Protein AF-0000000086635197 (afdb_homodimer)

InterPro domains:
  IPR005545 YCII-related [PF03795] (3-113)
  IPR011008 Dimeric alpha-beta barrel [SSF54909] (3-107)

Radius of gyration: 18.36 Å; Cα contacts (8 Å, |Δi|>4): 523; chains: 2; bounding box: 38×52×47 Å

Structure (mmCIF, N/CA/C/O backbone):
data_AF-0000000086635197-model_v1
#
loop_
_entity.id
_entity.type
_entity.pdbx_description
1 polymer 'YCII-related domain-containing protein'
#
loop_
_atom_site.group_PDB
_atom_site.id
_atom_site.type_symbol
_atom_site.label_atom_id
_atom_site.label_alt_id
_atom_site.label_comp_id
_atom_site.label_asym_id
_atom_site.label_entity_id
_atom_site.label_seq_id
_atom_site.pdbx_PDB_ins_code
_atom_site.Cartn_x
_atom_site.Cartn_y
_atom_site.Cartn_z
_atom_site.occupancy
_atom_site.B_iso_or_equiv
_atom_site.auth_seq_id
_atom_site.auth_comp_id
_atom_site.auth_asym_id
_atom_site.auth_atom_id
_atom_site.pdbx_PDB_model_num
ATOM 1 N N . MET A 1 1 ? 18.359 -2.365 6.68 1 92.81 1 MET A N 1
ATOM 2 C CA . MET A 1 1 ? 18.125 -2.375 5.238 1 92.81 1 MET A CA 1
ATOM 3 C C . MET A 1 1 ? 16.828 -1.642 4.902 1 92.81 1 MET A C 1
ATOM 5 O O . MET A 1 1 ? 15.852 -1.716 5.652 1 92.81 1 MET A O 1
ATOM 9 N N . PRO A 1 2 ? 16.812 -0.931 3.73 1 95.56 2 PRO A N 1
ATOM 10 C CA . PRO A 1 2 ? 15.609 -0.2 3.348 1 95.56 2 PRO A CA 1
ATOM 11 C C . PRO A 1 2 ? 14.445 -1.127 2.996 1 95.56 2 PRO A C 1
ATOM 13 O O . PRO A 1 2 ? 14.656 -2.311 2.723 1 95.56 2 PRO A O 1
ATOM 16 N N . ARG A 1 3 ? 13.266 -0.557 3.129 1 97.25 3 ARG A N 1
ATOM 17 C CA . ARG A 1 3 ? 12.047 -1.273 2.764 1 97.25 3 ARG A CA 1
ATOM 18 C C . ARG A 1 3 ? 11.492 -0.766 1.438 1 97.25 3 ARG A C 1
ATOM 20 O O . ARG A 1 3 ? 11.516 0.437 1.167 1 97.25 3 ARG A O 1
ATOM 27 N N . TYR A 1 4 ? 11 -1.685 0.64 1 98.62 4 TYR A N 1
ATOM 28 C CA . TYR A 1 4 ? 10.398 -1.374 -0.655 1 98.62 4 TYR A CA 1
ATOM 29 C C . TYR A 1 4 ? 9.016 -1.989 -0.78 1 98.62 4 TYR A C 1
ATOM 31 O O . TYR A 1 4 ? 8.781 -3.113 -0.329 1 98.62 4 TYR A O 1
ATOM 39 N N . MET A 1 5 ? 8.18 -1.221 -1.332 1 98.75 5 MET A N 1
ATOM 40 C CA . MET A 1 5 ? 6.855 -1.74 -1.68 1 98.75 5 MET A CA 1
ATOM 41 C C . MET A 1 5 ? 6.766 -2.043 -3.172 1 98.75 5 MET A C 1
ATOM 43 O O .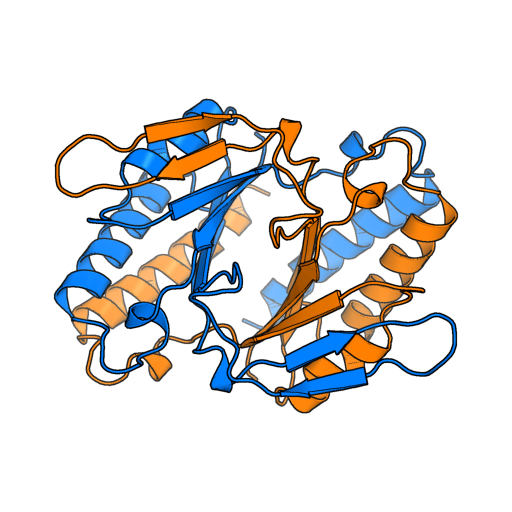 MET A 1 5 ? 7.141 -1.215 -4 1 98.75 5 MET A O 1
ATOM 47 N N . LEU A 1 6 ? 6.398 -3.27 -3.559 1 98.88 6 LEU A N 1
ATOM 48 C CA . LEU A 1 6 ? 6.078 -3.672 -4.922 1 98.88 6 LEU A CA 1
ATOM 49 C C . LEU A 1 6 ? 4.578 -3.564 -5.184 1 98.88 6 LEU A C 1
ATOM 51 O O . LEU A 1 6 ? 3.803 -4.402 -4.715 1 98.88 6 LEU A O 1
ATOM 55 N N . LEU A 1 7 ? 4.172 -2.527 -5.91 1 98.75 7 LEU A N 1
ATOM 56 C CA . LEU A 1 7 ? 2.766 -2.236 -6.168 1 98.75 7 LEU A CA 1
ATOM 57 C C . LEU A 1 7 ? 2.32 -2.83 -7.5 1 98.75 7 LEU A C 1
ATOM 59 O O . LEU A 1 7 ? 2.85 -2.469 -8.555 1 98.75 7 LEU A O 1
ATOM 63 N N . ILE A 1 8 ? 1.312 -3.678 -7.453 1 97.94 8 ILE A N 1
ATOM 64 C CA . ILE A 1 8 ? 0.819 -4.34 -8.656 1 9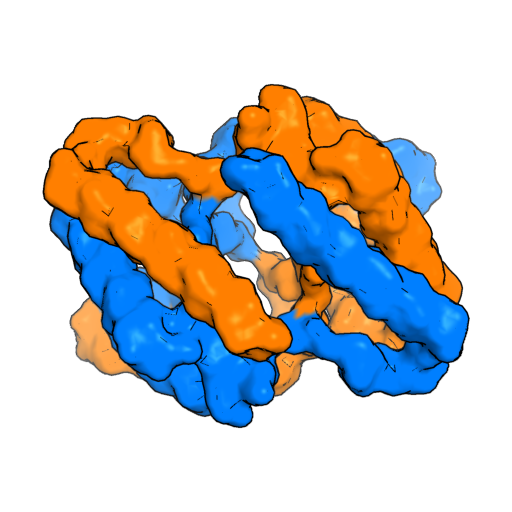7.94 8 ILE A CA 1
ATOM 65 C C . ILE A 1 8 ? -0.279 -3.496 -9.297 1 97.94 8 ILE A C 1
ATOM 67 O O . ILE A 1 8 ? -1.282 -3.178 -8.656 1 97.94 8 ILE A O 1
ATOM 71 N N . LYS A 1 9 ? -0.075 -3.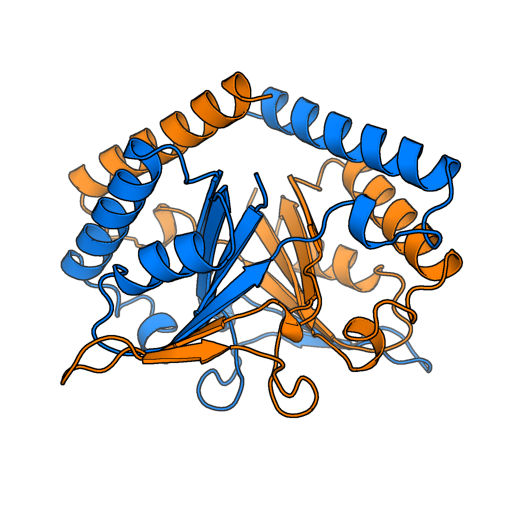129 -10.539 1 97.56 9 LYS A N 1
ATOM 72 C CA . LYS A 1 9 ? -1.105 -2.391 -11.266 1 97.56 9 LYS A CA 1
ATOM 73 C C . LYS A 1 9 ? -2.34 -3.258 -11.5 1 97.56 9 LYS A C 1
ATOM 75 O O . LYS A 1 9 ? -2.223 -4.418 -11.898 1 97.56 9 LYS A O 1
ATOM 80 N N . ALA A 1 10 ? -3.479 -2.674 -11.273 1 96.69 10 ALA A N 1
ATOM 81 C CA . ALA A 1 10 ? -4.738 -3.391 -11.469 1 96.69 10 ALA A CA 1
ATOM 82 C C . ALA A 1 10 ? -5.043 -3.57 -12.953 1 96.69 10 ALA A C 1
ATOM 84 O O . ALA A 1 10 ? -4.594 -2.777 -13.781 1 96.69 10 ALA A O 1
ATOM 85 N N . SER A 1 11 ? -5.738 -4.652 -13.25 1 94.44 11 SER A N 1
ATOM 86 C CA . SER A 1 11 ? -6.211 -4.977 -14.586 1 94.44 11 SER A CA 1
ATOM 87 C C . SER A 1 11 ? -7.676 -5.406 -14.57 1 94.44 11 SER A C 1
ATOM 89 O O . SER A 1 11 ? -8.25 -5.637 -13.5 1 94.44 11 SER A O 1
ATOM 91 N N . ALA A 1 12 ? -8.242 -5.457 -15.766 1 93.31 12 ALA A N 1
ATOM 92 C CA . ALA A 1 12 ? -9.609 -5.965 -15.859 1 93.31 12 ALA A CA 1
ATOM 93 C C . ALA A 1 12 ? -9.711 -7.371 -15.281 1 93.31 12 ALA A C 1
ATOM 95 O O . ALA A 1 12 ? -10.711 -7.711 -14.648 1 93.31 12 ALA A O 1
ATOM 96 N N . GLU A 1 13 ? -8.742 -8.148 -15.523 1 89.88 13 GLU A N 1
ATOM 97 C CA . GLU A 1 13 ? -8.719 -9.5 -14.984 1 89.88 13 GLU A CA 1
ATOM 98 C C . GLU A 1 13 ? -8.695 -9.492 -13.461 1 89.88 13 GLU A C 1
ATOM 100 O O . GLU A 1 13 ? -9.406 -10.266 -12.812 1 89.88 13 GLU A O 1
ATOM 105 N N . ALA A 1 14 ? -7.926 -8.594 -12.922 1 88.5 14 ALA A N 1
ATOM 106 C CA . ALA A 1 14 ? -7.82 -8.492 -11.469 1 88.5 14 ALA A CA 1
ATOM 107 C C . ALA A 1 14 ? -9.148 -8.047 -10.852 1 88.5 14 ALA A C 1
ATOM 109 O O . ALA A 1 14 ? -9.422 -8.328 -9.688 1 88.5 14 ALA A O 1
ATOM 110 N N . GLU A 1 15 ? -10 -7.375 -11.562 1 91.75 15 GLU A N 1
ATOM 111 C CA . GLU A 1 15 ? -11.273 -6.855 -11.078 1 91.75 15 GLU A CA 1
ATOM 112 C C . GLU A 1 15 ? -12.352 -7.941 -11.086 1 91.75 15 GLU A C 1
ATOM 114 O O . GLU A 1 15 ? -13.414 -7.766 -10.492 1 91.75 15 GLU A O 1
ATOM 119 N N . ASP A 1 16 ? -12.07 -8.953 -11.789 1 87.44 16 ASP A N 1
ATOM 120 C CA . ASP A 1 16 ? -13.039 -10.031 -11.914 1 87.44 16 ASP A CA 1
ATOM 121 C C . ASP A 1 16 ? -12.805 -11.109 -10.852 1 87.44 16 ASP A C 1
ATOM 123 O O . ASP A 1 16 ? -11.852 -11.883 -10.953 1 87.44 16 ASP A O 1
ATOM 127 N N . PRO A 1 17 ? -13.656 -11.18 -9.891 1 78.25 17 PRO A N 1
ATOM 128 C CA . PRO A 1 17 ? -13.461 -12.164 -8.828 1 78.25 17 PRO A CA 1
ATOM 129 C C . PRO A 1 17 ? -13.43 -13.602 -9.352 1 78.25 17 PRO A C 1
ATOM 131 O O . PRO A 1 17 ? -12.93 -14.5 -8.664 1 78.25 17 PRO A O 1
ATOM 134 N N . ASN A 1 18 ? -13.898 -13.758 -10.523 1 79.19 18 ASN A N 1
ATOM 135 C CA . ASN A 1 18 ? -13.969 -15.102 -11.094 1 79.19 18 ASN A CA 1
ATOM 136 C C . ASN A 1 18 ? -12.773 -15.383 -11.992 1 79.19 18 ASN A C 1
ATOM 138 O O . ASN A 1 18 ? -12.625 -16.5 -12.508 1 79.19 18 ASN A O 1
ATOM 142 N N . ALA A 1 19 ? -11.961 -14.422 -12.086 1 77.19 19 ALA A N 1
ATOM 143 C CA . ALA A 1 19 ? -10.859 -14.57 -13.031 1 77.19 19 ALA A CA 1
ATOM 144 C C . ALA A 1 19 ? -9.688 -15.305 -12.383 1 77.19 19 ALA A C 1
ATOM 146 O O . ALA A 1 19 ? -8.844 -15.867 -13.086 1 77.19 19 ALA A O 1
ATOM 147 N N . ALA A 1 20 ? -9.703 -15.234 -11.047 1 73.75 20 ALA A N 1
ATOM 148 C CA . ALA A 1 20 ? -8.57 -15.875 -10.383 1 73.75 20 ALA A CA 1
ATOM 149 C C . ALA A 1 20 ? -8.594 -17.391 -10.586 1 73.75 20 ALA A C 1
ATOM 151 O O . ALA A 1 20 ? -9.547 -18.062 -10.188 1 73.75 20 ALA A O 1
ATOM 152 N N . LYS A 1 21 ? -7.562 -17.828 -11.289 1 78.62 21 LYS A N 1
ATOM 153 C CA . LYS A 1 21 ? -7.414 -19.266 -11.5 1 78.62 21 LYS A CA 1
ATOM 154 C C . LYS A 1 21 ? -6.566 -19.891 -10.398 1 78.62 21 LYS A C 1
ATOM 156 O O . LYS A 1 21 ? -5.609 -19.281 -9.922 1 78.62 21 LYS A O 1
ATOM 161 N N . PRO A 1 22 ? -6.926 -21.094 -10.023 1 83 22 PRO A N 1
ATOM 162 C CA . PRO 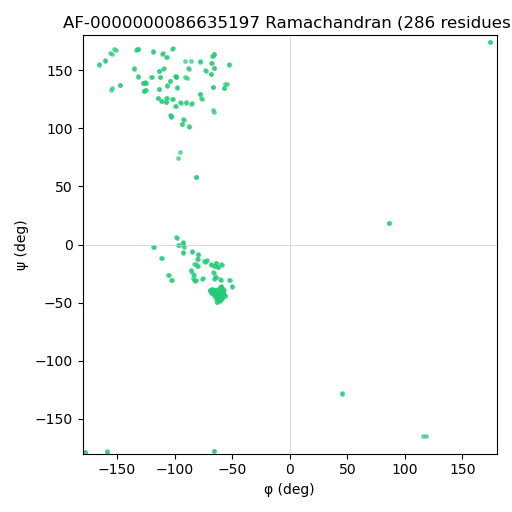A 1 22 ? -6.148 -21.781 -8.992 1 83 22 PRO A CA 1
ATOM 163 C C . PRO A 1 22 ? -4.648 -21.781 -9.281 1 83 22 PRO A C 1
ATOM 165 O O . PRO A 1 22 ? -3.838 -21.609 -8.367 1 83 22 PRO A O 1
ATOM 168 N N . GLU A 1 23 ? -4.379 -21.891 -10.516 1 84.06 23 GLU A N 1
ATOM 169 C CA . GLU A 1 23 ? -2.969 -21.938 -10.898 1 84.06 23 GLU A CA 1
ATOM 170 C C . GLU A 1 23 ? -2.275 -20.609 -10.609 1 84.06 23 GLU A C 1
ATOM 172 O O . GLU A 1 23 ? -1.118 -20.594 -10.188 1 84.06 23 GLU A O 1
ATOM 177 N N . THR A 1 24 ? -2.936 -19.516 -10.852 1 83.94 24 THR A N 1
ATOM 178 C CA . THR A 1 24 ? -2.377 -18.188 -10.617 1 83.94 24 THR A CA 1
ATOM 179 C C . THR A 1 24 ? -2.162 -17.953 -9.125 1 83.94 24 THR A C 1
ATOM 181 O O . THR A 1 24 ? -1.124 -17.422 -8.719 1 83.94 24 THR A O 1
ATOM 184 N N . ILE A 1 25 ? -3.09 -18.375 -8.383 1 84.25 25 ILE A N 1
ATOM 185 C CA . ILE A 1 25 ? -3 -18.219 -6.938 1 84.25 25 ILE A CA 1
ATOM 186 C C . ILE A 1 25 ? -1.831 -19.047 -6.402 1 84.25 25 ILE A C 1
ATOM 188 O O . ILE A 1 25 ? -1.064 -18.562 -5.559 1 84.25 25 ILE A O 1
ATOM 192 N N . GLU A 1 26 ? -1.705 -20.234 -6.902 1 88.06 26 GLU A N 1
ATOM 193 C CA . GLU A 1 26 ? -0.609 -21.109 -6.508 1 88.06 26 GLU A CA 1
ATOM 194 C C . GLU A 1 26 ? 0.745 -20.484 -6.84 1 88.06 26 GLU A C 1
ATOM 196 O O . GLU A 1 26 ? 1.67 -20.531 -6.027 1 88.06 26 GLU A O 1
ATOM 201 N N . GLU A 1 27 ? 0.858 -19.953 -7.992 1 90.94 27 GLU A N 1
ATOM 202 C CA . GLU A 1 27 ? 2.109 -19.328 -8.422 1 90.94 27 GLU A CA 1
ATOM 203 C C . GLU A 1 27 ? 2.479 -18.156 -7.523 1 90.94 27 GLU A C 1
ATOM 205 O O . GLU A 1 27 ? 3.639 -18 -7.137 1 90.94 27 GLU A O 1
ATOM 210 N N . MET A 1 28 ? 1.482 -17.344 -7.203 1 90.44 28 MET A N 1
ATOM 211 C CA . MET A 1 28 ? 1.722 -16.188 -6.355 1 90.44 28 MET A CA 1
ATOM 212 C C . MET A 1 28 ? 2.09 -16.609 -4.938 1 90.44 28 MET A C 1
ATOM 214 O O . MET A 1 28 ? 2.969 -16.016 -4.316 1 90.44 28 MET A O 1
ATOM 218 N N . THR A 1 29 ? 1.415 -17.641 -4.469 1 91.81 29 THR A N 1
ATOM 219 C CA . THR A 1 29 ? 1.719 -18.188 -3.15 1 91.81 29 THR A CA 1
ATOM 220 C C . THR A 1 29 ? 3.15 -18.719 -3.098 1 91.81 29 THR A C 1
ATOM 222 O O . THR A 1 29 ? 3.891 -18.422 -2.158 1 91.81 29 THR A O 1
ATOM 225 N N . THR A 1 30 ? 3.52 -19.453 -4.102 1 95 30 THR A N 1
ATOM 226 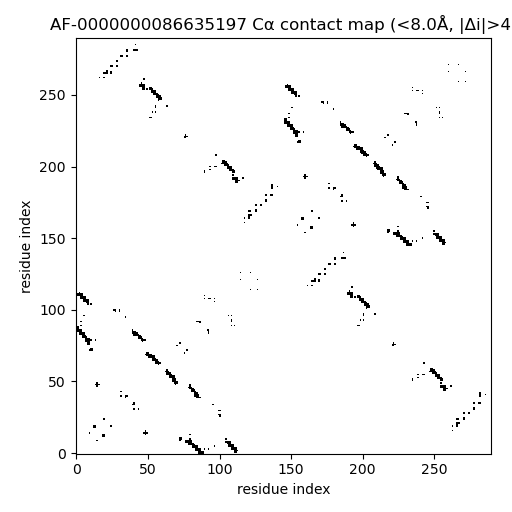C CA . THR A 1 30 ? 4.863 -20.016 -4.184 1 95 30 THR A CA 1
ATOM 227 C C . THR A 1 30 ? 5.91 -18.891 -4.199 1 95 30 THR A C 1
ATOM 229 O O . THR A 1 30 ? 6.938 -19 -3.523 1 95 30 THR A O 1
ATOM 232 N N . PHE A 1 31 ? 5.66 -17.906 -4.93 1 97.19 31 PHE A N 1
ATOM 233 C CA . PHE A 1 31 ? 6.582 -16.781 -4.988 1 97.19 31 PHE A CA 1
ATOM 234 C C . PHE A 1 31 ? 6.719 -16.125 -3.623 1 97.19 31 PHE A C 1
ATOM 236 O O . PHE A 1 31 ? 7.828 -15.828 -3.18 1 97.19 31 PHE A O 1
ATOM 243 N N . SER A 1 32 ? 5.617 -15.875 -2.996 1 96.69 32 SER A N 1
ATOM 244 C CA . SER A 1 32 ? 5.652 -15.266 -1.67 1 96.69 32 SER A CA 1
ATOM 245 C C . SER A 1 32 ? 6.414 -16.141 -0.681 1 96.69 32 SER A C 1
ATOM 247 O O . SER A 1 32 ? 7.117 -15.625 0.194 1 96.69 32 SER A O 1
ATOM 249 N N . GLU A 1 33 ? 6.297 -17.422 -0.8 1 96.62 33 GLU A N 1
ATOM 250 C CA . GLU A 1 33 ? 7.047 -18.344 0.045 1 96.62 33 GLU A CA 1
ATOM 251 C C . GLU A 1 33 ? 8.547 -18.234 -0.213 1 96.62 33 GLU A C 1
ATOM 253 O O . GLU A 1 33 ? 9.352 -18.375 0.71 1 96.62 33 GLU A O 1
ATOM 258 N N . GLN A 1 34 ? 8.906 -18.078 -1.459 1 97.62 34 GLN A N 1
ATOM 259 C CA . GLN A 1 34 ? 10.312 -17.875 -1.793 1 97.62 34 GLN A CA 1
ATOM 260 C C . GLN A 1 34 ? 10.852 -16.609 -1.139 1 97.62 34 GLN A C 1
ATOM 262 O O . GLN A 1 34 ? 11.961 -16.594 -0.602 1 97.62 34 GLN A O 1
ATOM 267 N N . LEU A 1 35 ? 10.117 -15.508 -1.245 1 97.88 35 LEU A N 1
ATOM 268 C CA . LEU A 1 35 ? 10.508 -14.266 -0.598 1 97.88 35 LEU A CA 1
ATOM 269 C C . LEU A 1 35 ? 10.695 -14.461 0.902 1 97.88 35 LEU A C 1
ATOM 271 O O . LEU A 1 35 ? 11.648 -13.938 1.489 1 97.88 35 LEU A O 1
ATOM 275 N N . HIS A 1 36 ? 9.75 -15.188 1.483 1 97.25 36 HIS A N 1
ATOM 276 C CA . HIS A 1 36 ? 9.812 -15.461 2.914 1 97.25 36 HIS A CA 1
ATOM 277 C C . HIS A 1 36 ? 11.047 -16.297 3.264 1 97.25 36 HIS A C 1
ATOM 279 O O . HIS A 1 36 ? 11.75 -15.992 4.234 1 97.25 36 HIS A O 1
ATOM 285 N N . ALA A 1 37 ? 11.305 -17.344 2.516 1 96.88 37 ALA A N 1
ATOM 286 C CA . ALA A 1 37 ? 12.461 -18.203 2.738 1 96.88 37 ALA A CA 1
ATOM 287 C C . ALA A 1 37 ? 13.766 -17.422 2.641 1 96.88 37 ALA A C 1
ATOM 289 O O . ALA A 1 37 ? 14.719 -17.703 3.373 1 96.88 37 ALA A O 1
ATOM 290 N N . ALA A 1 38 ? 13.836 -16.484 1.749 1 97.31 38 ALA A N 1
ATOM 291 C CA . ALA A 1 38 ? 15.023 -15.648 1.56 1 97.31 38 ALA A CA 1
ATOM 292 C C . ALA A 1 38 ? 15.172 -14.641 2.689 1 97.31 38 ALA A C 1
ATOM 294 O O . ALA A 1 38 ? 16.203 -13.961 2.799 1 97.31 38 ALA A O 1
ATOM 295 N N . GLY A 1 39 ? 14.133 -14.43 3.477 1 96.38 39 GLY A N 1
ATOM 296 C CA . GLY A 1 39 ? 14.188 -13.547 4.629 1 96.38 39 GLY A CA 1
ATOM 297 C C . GLY A 1 39 ? 13.906 -12.102 4.285 1 96.38 39 GLY A C 1
ATOM 298 O O . GLY A 1 39 ? 14.195 -11.195 5.078 1 96.38 39 GLY A O 1
ATOM 299 N N . VAL A 1 40 ? 13.281 -11.836 3.119 1 97.5 40 VAL A N 1
ATOM 300 C CA . VAL A 1 40 ? 13.172 -10.445 2.682 1 97.5 40 VAL A CA 1
ATOM 301 C C . VAL A 1 40 ? 11.719 -9.992 2.752 1 97.5 40 VAL A C 1
ATOM 303 O O . VAL A 1 40 ? 11.43 -8.805 2.631 1 97.5 40 VAL A O 1
ATOM 306 N N . LEU A 1 41 ? 10.719 -10.859 2.949 1 98.12 41 LEU A N 1
ATOM 307 C CA . LEU A 1 41 ? 9.297 -10.531 2.891 1 98.12 41 LEU A CA 1
ATOM 308 C C . LEU A 1 41 ? 8.805 -10 4.234 1 98.12 41 LEU A C 1
ATOM 310 O O . LEU A 1 41 ? 8.875 -10.703 5.246 1 98.12 41 LEU A O 1
ATOM 314 N N . LEU A 1 42 ? 8.266 -8.742 4.242 1 96.75 42 LEU A N 1
ATOM 315 C CA . LEU A 1 42 ? 7.727 -8.148 5.461 1 96.75 42 LEU A CA 1
ATOM 316 C C . LEU A 1 42 ? 6.203 -8.219 5.473 1 96.75 42 LEU A C 1
ATOM 318 O O . LEU A 1 42 ? 5.59 -8.281 6.543 1 96.75 42 LEU A O 1
ATOM 322 N N . ALA A 1 43 ? 5.594 -8.172 4.352 1 96.12 43 ALA A N 1
ATOM 323 C CA . ALA A 1 43 ? 4.137 -8.188 4.238 1 96.12 43 ALA A CA 1
ATOM 324 C C . ALA A 1 43 ? 3.699 -8.469 2.803 1 96.12 43 ALA A C 1
ATOM 326 O O . ALA A 1 43 ? 4.453 -8.211 1.859 1 96.12 43 ALA A O 1
ATOM 327 N N . VAL A 1 44 ? 2.561 -8.977 2.604 1 96 44 VAL A N 1
ATOM 328 C CA . VAL A 1 44 ? 1.932 -9.195 1.305 1 96 44 VAL A CA 1
ATOM 329 C C . VAL A 1 44 ? 0.413 -9.227 1.465 1 96 44 VAL A C 1
ATOM 331 O O . VAL A 1 44 ? -0.105 -9.82 2.414 1 96 44 VAL A O 1
ATOM 334 N N . ASP A 1 45 ? -0.23 -8.5 0.585 1 95 45 ASP A N 1
ATOM 335 C CA . ASP A 1 45 ? -1.689 -8.531 0.57 1 95 45 ASP A CA 1
ATOM 336 C C . ASP A 1 45 ? -2.232 -8.172 -0.811 1 95 45 ASP A C 1
ATOM 338 O O . ASP A 1 45 ? -1.479 -7.742 -1.688 1 95 45 ASP A O 1
ATOM 342 N N . GLY A 1 46 ? -3.486 -8.492 -0.982 1 94.5 46 GLY A N 1
ATOM 343 C CA . GLY A 1 46 ? -4.25 -8.086 -2.152 1 94.5 46 GLY A CA 1
ATOM 344 C C . GLY A 1 46 ? -5.445 -7.219 -1.813 1 94.5 46 GLY A C 1
ATOM 345 O O . GLY A 1 46 ? -5.824 -7.098 -0.646 1 94.5 46 GLY A O 1
ATOM 346 N N . LEU A 1 47 ? -5.941 -6.621 -2.875 1 95.88 47 LEU A N 1
ATOM 347 C CA . LEU A 1 47 ? -7.113 -5.77 -2.703 1 95.88 47 LEU A CA 1
ATOM 348 C C . LEU A 1 47 ? -8.328 -6.375 -3.395 1 95.88 47 LEU A C 1
ATOM 350 O O . LEU A 1 47 ? -8.203 -6.996 -4.453 1 95.88 47 LEU A O 1
ATOM 354 N N . SER A 1 48 ? -9.523 -6.207 -2.783 1 94.81 48 SER A N 1
ATOM 355 C CA . SER A 1 48 ? -10.773 -6.559 -3.441 1 94.81 48 SER A CA 1
ATOM 356 C C . SER A 1 48 ? -11.031 -5.664 -4.648 1 94.81 48 SER A C 1
ATOM 358 O O . SER A 1 48 ? -10.375 -4.633 -4.82 1 94.81 48 SER A O 1
ATOM 360 N N . PRO A 1 49 ? -11.922 -6.059 -5.5 1 95 49 PRO A N 1
ATOM 361 C CA . PRO A 1 49 ? -12.242 -5.234 -6.668 1 95 49 PRO A CA 1
ATOM 362 C C . PRO A 1 49 ? -12.602 -3.795 -6.297 1 95 49 PRO A C 1
ATOM 364 O O . PRO A 1 49 ? -13.047 -3.535 -5.18 1 95 49 PRO A O 1
ATOM 367 N N . THR A 1 50 ? -12.398 -2.877 -7.234 1 97.31 50 THR A N 1
ATOM 368 C CA . THR A 1 50 ? -12.633 -1.458 -6.988 1 97.31 50 THR A CA 1
ATOM 369 C C . THR A 1 50 ? -14.109 -1.196 -6.699 1 97.31 50 THR A C 1
ATOM 371 O O . THR A 1 50 ? -14.461 -0.146 -6.16 1 97.31 50 THR A O 1
ATOM 374 N N . SER A 1 51 ? -14.969 -2.143 -7.02 1 95.88 51 SER A N 1
ATOM 375 C CA . SER A 1 51 ? -16.391 -1.993 -6.703 1 95.88 51 SER A CA 1
ATOM 376 C C . SER A 1 51 ? -16.609 -1.896 -5.195 1 95.88 51 SER A C 1
ATOM 378 O O . SER A 1 51 ? -17.625 -1.358 -4.746 1 95.88 51 SER A O 1
ATOM 380 N N . ASP A 1 52 ? -15.641 -2.342 -4.414 1 95 52 ASP A N 1
ATOM 381 C CA . ASP A 1 52 ? -15.688 -2.277 -2.957 1 95 52 ASP A CA 1
ATOM 382 C C . ASP A 1 52 ? -15.023 -1.002 -2.445 1 95 52 ASP A C 1
ATOM 384 O O . ASP A 1 52 ? -14.938 -0.784 -1.234 1 95 52 ASP A O 1
ATOM 388 N N . GLY A 1 53 ? -14.508 -0.184 -3.363 1 97.88 53 GLY A N 1
ATOM 389 C CA . GLY A 1 53 ? -13.664 0.931 -2.959 1 97.88 53 GLY A CA 1
ATOM 390 C C . GLY A 1 53 ? -14.391 2.264 -2.977 1 97.88 53 GLY A C 1
ATOM 391 O O . GLY A 1 53 ? -15.523 2.352 -3.447 1 97.88 53 GLY A O 1
ATOM 392 N N . TYR A 1 54 ? -13.758 3.285 -2.4 1 98.81 54 TYR A N 1
ATOM 393 C CA . TYR A 1 54 ? -14.211 4.672 -2.35 1 98.81 54 TYR A CA 1
ATOM 394 C C . TYR A 1 54 ? -13.094 5.625 -2.762 1 98.81 54 TYR A C 1
ATOM 396 O O . TYR A 1 54 ? -11.922 5.379 -2.475 1 98.81 54 TYR A O 1
ATOM 404 N N . ARG A 1 55 ? -13.531 6.648 -3.422 1 98.62 55 ARG A N 1
ATOM 405 C CA . ARG A 1 55 ? -12.633 7.766 -3.695 1 98.62 55 ARG A CA 1
ATOM 406 C C . ARG A 1 55 ? -13.047 9.008 -2.906 1 98.62 55 ARG A C 1
ATOM 408 O O . ARG A 1 55 ? -14.195 9.438 -2.979 1 98.62 55 ARG A O 1
ATOM 415 N N . VAL A 1 56 ? -12.133 9.5 -2.135 1 98.69 56 VAL A N 1
ATOM 416 C CA . VAL A 1 56 ? -12.344 10.727 -1.362 1 98.69 56 VAL A CA 1
ATOM 417 C C . VAL A 1 56 ? -11.531 11.867 -1.975 1 98.69 56 VAL A C 1
ATOM 419 O O . VAL A 1 56 ? -10.312 11.758 -2.127 1 98.69 56 VAL A O 1
ATOM 422 N N . THR A 1 57 ? -12.188 12.938 -2.34 1 97.75 57 THR A N 1
ATOM 423 C CA . THR A 1 57 ? -11.531 14.117 -2.9 1 97.75 57 THR A CA 1
ATOM 424 C C . THR A 1 57 ? -11.656 15.305 -1.955 1 97.75 57 THR A C 1
ATOM 426 O O . THR A 1 57 ? -12.727 15.555 -1.405 1 97.75 57 THR A O 1
ATOM 429 N N . TYR A 1 58 ? -10.508 15.93 -1.809 1 96.75 58 TYR A N 1
ATOM 430 C CA . TYR A 1 58 ? -10.445 17.062 -0.898 1 96.75 58 TYR A CA 1
ATOM 431 C C . TYR A 1 58 ? -10.359 18.375 -1.67 1 96.75 58 TYR A C 1
ATOM 433 O O . TYR A 1 58 ? -9.703 18.453 -2.709 1 96.75 58 TYR A O 1
ATOM 441 N N . SER A 1 59 ? -11.125 19.328 -1.199 1 90.75 59 SER A N 1
ATOM 442 C CA . SER A 1 59 ? -11.07 20.672 -1.767 1 90.75 59 SER A CA 1
ATOM 443 C C . SER A 1 59 ? -11.047 21.734 -0.672 1 90.75 59 SER A C 1
ATOM 445 O O . SER A 1 59 ? -11.555 21.5 0.43 1 90.75 59 SER A O 1
ATOM 447 N N . LYS A 1 60 ? -10.477 22.781 -0.988 1 85.38 60 LYS A N 1
ATOM 448 C CA . LYS A 1 60 ? -10.336 23.891 -0.044 1 85.38 60 LYS A CA 1
ATOM 449 C C . LYS A 1 60 ? -11.695 24.469 0.321 1 85.38 60 LYS A C 1
ATOM 451 O O . LYS A 1 60 ? -11.891 24.938 1.442 1 85.38 60 LYS A O 1
ATOM 456 N N . ASP A 1 61 ? -12.547 24.375 -0.474 1 83.88 61 ASP A N 1
ATOM 457 C CA . ASP A 1 61 ? -13.781 25.156 -0.383 1 83.88 61 ASP A CA 1
ATOM 458 C C . ASP A 1 61 ? -14.906 24.328 0.249 1 83.88 61 ASP A C 1
ATOM 460 O O . ASP A 1 61 ? -16.062 24.766 0.28 1 83.88 61 ASP A O 1
ATOM 464 N N . GLY A 1 62 ? -14.625 23.219 0.678 1 86.25 62 GLY A N 1
ATOM 465 C CA . GLY A 1 62 ? -15.766 22.469 1.188 1 86.25 62 GLY A CA 1
ATOM 466 C C . GLY A 1 62 ? -15.375 21.125 1.757 1 86.25 62 GLY A C 1
ATOM 467 O O . GLY A 1 62 ? -14.188 20.812 1.865 1 86.25 62 GLY A O 1
ATOM 468 N N . PRO A 1 63 ? -16.438 20.469 2.176 1 92.62 63 PRO A N 1
ATOM 469 C CA . PRO A 1 63 ? -16.203 19.141 2.746 1 92.62 63 PRO A CA 1
ATOM 470 C C . PRO A 1 63 ? -15.68 18.141 1.716 1 92.62 63 PRO A C 1
ATOM 472 O O . PRO A 1 63 ? -15.922 18.297 0.518 1 92.62 63 PRO A O 1
ATOM 475 N N . ALA A 1 64 ? -14.93 17.172 2.139 1 95.5 64 ALA A N 1
ATOM 476 C CA . ALA A 1 64 ? -14.469 16.094 1.255 1 95.5 64 ALA A CA 1
ATOM 477 C C . ALA A 1 64 ? -15.641 15.422 0.553 1 95.5 64 ALA A C 1
ATOM 479 O O . ALA A 1 64 ? -16.688 15.195 1.16 1 95.5 64 ALA A O 1
ATOM 480 N N . GLN A 1 65 ? -15.469 15.148 -0.712 1 97 65 GLN A N 1
ATOM 481 C CA . GLN A 1 65 ? -16.469 14.438 -1.507 1 97 65 GLN A CA 1
ATOM 482 C C . GLN A 1 65 ? -16.094 12.961 -1.653 1 97 65 GLN A C 1
ATOM 484 O O . GLN A 1 65 ? -14.914 12.625 -1.771 1 97 65 GLN A O 1
ATOM 489 N N . VAL A 1 66 ? -17.156 12.133 -1.669 1 98.25 66 VAL A N 1
ATOM 490 C CA . VAL A 1 66 ? -16.922 10.695 -1.722 1 98.25 66 VAL A CA 1
ATOM 491 C C . VAL A 1 66 ? -17.703 10.086 -2.889 1 98.25 66 VAL A C 1
ATOM 493 O O . VAL A 1 66 ? -18.891 10.375 -3.078 1 98.25 66 VAL A O 1
ATOM 496 N N . ILE A 1 67 ? -17.031 9.258 -3.676 1 98.12 67 ILE A N 1
ATOM 497 C CA . ILE A 1 67 ? -17.703 8.438 -4.672 1 98.12 67 ILE A CA 1
ATOM 498 C C . ILE A 1 67 ? -17.328 6.969 -4.469 1 98.12 67 ILE A C 1
ATOM 500 O O . ILE A 1 67 ? -16.188 6.656 -4.129 1 98.12 67 ILE A O 1
ATOM 504 N N . LYS A 1 68 ? -18.312 6.168 -4.621 1 98.25 68 LYS A N 1
ATOM 505 C CA . LYS A 1 68 ? -18.062 4.734 -4.516 1 98.25 68 LYS A CA 1
ATOM 506 C C . LYS A 1 68 ? -17.672 4.141 -5.863 1 98.25 68 LYS A C 1
ATOM 508 O O . LYS A 1 68 ? -18.125 4.609 -6.91 1 98.25 68 LYS A O 1
ATOM 513 N N . GLY A 1 69 ? -16.891 3.068 -5.844 1 97.75 69 GLY A N 1
ATOM 514 C CA . GLY A 1 69 ? -16.547 2.369 -7.07 1 97.75 69 GLY A CA 1
ATOM 515 C C . GLY A 1 69 ? -17.734 1.71 -7.738 1 97.75 69 GLY A C 1
ATOM 516 O O . GLY A 1 69 ? -18.875 1.901 -7.309 1 97.75 69 GLY A O 1
ATOM 517 N N . PRO A 1 70 ? -17.469 1.071 -8.75 1 97.69 70 PRO A N 1
ATOM 518 C CA . PRO A 1 70 ? -16.188 0.659 -9.312 1 97.69 70 PRO A CA 1
ATOM 519 C C . PRO A 1 70 ? -15.469 1.792 -10.047 1 97.69 70 PRO A C 1
ATOM 521 O O . PRO A 1 70 ? -16.109 2.766 -10.453 1 97.69 70 PRO A O 1
ATOM 524 N N . PHE A 1 71 ? -14.164 1.682 -10.172 1 97.81 71 PHE A N 1
ATOM 525 C CA . PHE A 1 71 ? -13.328 2.613 -10.922 1 97.81 71 PHE A CA 1
ATOM 526 C C . PHE A 1 71 ? -12.859 1.987 -12.227 1 97.81 71 PHE A C 1
ATOM 528 O O . PHE A 1 71 ? -12.953 0.771 -12.406 1 97.81 71 PHE A O 1
ATOM 535 N N . ASP A 1 72 ? -12.438 2.824 -13.148 1 96.38 72 ASP A N 1
ATOM 536 C CA . ASP A 1 72 ? -11.969 2.344 -14.445 1 96.38 72 ASP A CA 1
ATOM 537 C C . ASP A 1 72 ? -10.477 2.01 -14.406 1 96.38 72 ASP A C 1
ATOM 539 O O . ASP A 1 72 ? -9.633 2.883 -14.617 1 96.38 72 ASP A O 1
ATOM 543 N N . VAL A 1 73 ? -10.133 0.735 -14.305 1 95.88 73 VAL A N 1
ATOM 544 C CA . VAL A 1 73 ? -8.75 0.318 -14.102 1 95.88 73 VAL A CA 1
ATOM 545 C C . VAL A 1 73 ? -7.992 0.355 -15.43 1 95.88 73 VAL A C 1
ATOM 547 O O . VAL A 1 73 ? -6.77 0.22 -15.453 1 95.88 73 VAL A O 1
ATOM 550 N N . GLU A 1 74 ? -8.656 0.481 -16.453 1 92.94 74 GLU A N 1
ATOM 551 C CA . GLU A 1 74 ? -7.996 0.59 -17.75 1 92.94 74 GLU A CA 1
ATOM 552 C C . GLU A 1 74 ? -7.566 2.027 -18.031 1 92.94 74 GLU A C 1
ATOM 554 O O . GLU A 1 74 ? -6.621 2.26 -18.781 1 92.94 74 GLU A O 1
ATOM 559 N N . LYS A 1 75 ? -8.242 2.996 -17.422 1 93.75 75 LYS A N 1
ATOM 560 C CA . LYS A 1 75 ? -7.953 4.41 -17.641 1 93.75 75 LYS A CA 1
ATOM 561 C C . LYS A 1 75 ? -7.227 5.023 -16.453 1 93.75 75 LYS A C 1
ATOM 563 O O . LYS A 1 75 ? -6.609 6.082 -16.578 1 93.75 75 LYS A O 1
ATOM 568 N N . GLU A 1 76 ? -7.469 4.426 -15.352 1 95.06 76 GLU A N 1
ATOM 569 C CA . GLU A 1 76 ? -6.832 4.887 -14.125 1 95.06 76 GLU A CA 1
ATOM 570 C C . GLU A 1 76 ? -5.789 3.885 -13.633 1 95.06 76 GLU A C 1
ATOM 572 O O . GLU A 1 76 ? -5.898 2.686 -13.898 1 95.06 76 GLU A O 1
ATOM 577 N N . ASP A 1 77 ? -4.773 4.297 -12.961 1 95.69 77 ASP A N 1
ATOM 578 C CA . ASP A 1 77 ? -3.697 3.441 -12.477 1 95.69 77 ASP A CA 1
ATOM 579 C C . ASP A 1 77 ? -3.939 3.02 -11.031 1 95.69 77 ASP A C 1
ATOM 581 O O . ASP A 1 77 ? -3.246 3.479 -10.117 1 95.69 77 ASP A O 1
ATOM 585 N N . HIS A 1 78 ? -4.777 2.057 -10.906 1 97.56 78 HIS A N 1
ATOM 586 C CA . HIS A 1 78 ? -5.047 1.528 -9.578 1 97.56 78 HIS A CA 1
ATOM 587 C C . HIS A 1 78 ? -4.113 0.368 -9.25 1 97.56 78 HIS A C 1
ATOM 589 O O . HIS A 1 78 ? -3.523 -0.236 -10.148 1 97.56 78 HIS A O 1
ATOM 595 N N . VAL A 1 79 ? -3.961 0.136 -7.969 1 97.69 79 VAL A N 1
ATOM 596 C CA . VAL A 1 79 ? -3.201 -0.995 -7.445 1 97.69 79 VAL A CA 1
ATOM 597 C C . VAL A 1 79 ? -4.156 -2.119 -7.055 1 97.69 79 VAL A C 1
ATOM 599 O O . VAL A 1 79 ? -5.242 -1.866 -6.527 1 97.69 79 VAL A O 1
ATOM 602 N N . CYS A 1 80 ? -3.74 -3.398 -7.254 1 96.19 80 CYS A N 1
ATOM 603 C CA . CYS A 1 80 ? -4.602 -4.508 -6.859 1 96.19 80 CYS A CA 1
ATOM 604 C C . CYS A 1 80 ? -3.926 -5.367 -5.793 1 96.19 80 CYS A C 1
ATOM 606 O O . CYS A 1 80 ? -4.523 -6.32 -5.293 1 96.19 80 CYS A O 1
ATOM 608 N N . GLY A 1 81 ? -2.684 -5.07 -5.398 1 96.69 81 GLY A N 1
ATOM 609 C CA . GLY A 1 81 ? -1.93 -5.789 -4.383 1 96.69 81 GLY A CA 1
ATOM 610 C C . GLY A 1 81 ? -0.497 -5.309 -4.254 1 96.69 81 GLY A C 1
ATOM 611 O O . GLY A 1 81 ? -0.059 -4.434 -5 1 96.69 81 GLY A O 1
ATOM 612 N N . TRP A 1 82 ? 0.19 -5.906 -3.207 1 98.06 82 TRP A N 1
ATOM 613 C CA . TRP A 1 82 ? 1.566 -5.465 -3.01 1 98.06 82 TRP A CA 1
ATOM 614 C C . TRP A 1 82 ? 2.354 -6.484 -2.191 1 98.06 82 TRP A C 1
ATOM 616 O O . TRP A 1 82 ? 1.771 -7.387 -1.587 1 98.06 82 TRP A O 1
ATOM 626 N N . TRP A 1 83 ? 3.605 -6.398 -2.344 1 98.38 83 TRP A N 1
ATOM 627 C CA . TRP A 1 83 ? 4.562 -6.934 -1.383 1 98.38 83 TRP A CA 1
ATOM 628 C C . TRP A 1 83 ? 5.352 -5.812 -0.717 1 98.38 83 TRP A C 1
ATOM 630 O O . TRP A 1 83 ? 5.609 -4.773 -1.333 1 98.38 83 TRP A O 1
ATOM 640 N N . ILE A 1 84 ? 5.746 -6.016 0.497 1 98.38 84 ILE A N 1
ATOM 641 C CA . ILE A 1 84 ? 6.762 -5.184 1.131 1 98.38 84 ILE A CA 1
ATOM 642 C C . ILE A 1 84 ? 8.008 -6.02 1.415 1 98.38 84 ILE A C 1
ATOM 644 O O . ILE A 1 84 ? 7.93 -7.059 2.074 1 98.38 84 ILE A O 1
A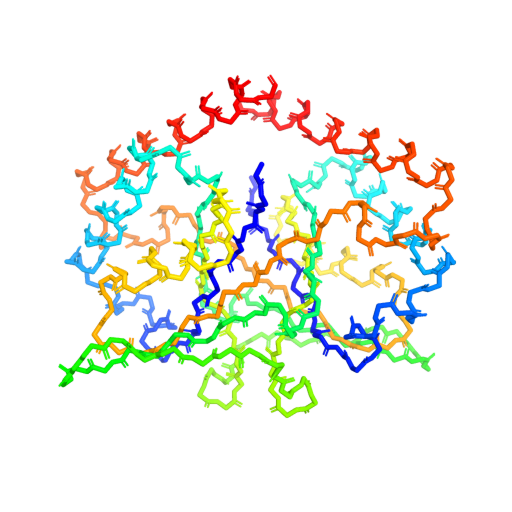TOM 648 N N . LEU A 1 85 ? 9.078 -5.543 0.948 1 98.5 85 LEU A N 1
ATOM 649 C CA . LEU A 1 85 ? 10.352 -6.246 1.071 1 98.5 85 LEU A CA 1
ATOM 650 C C . LEU A 1 85 ? 11.367 -5.398 1.829 1 98.5 85 LEU A C 1
ATOM 652 O O . LEU A 1 85 ? 11.336 -4.168 1.759 1 98.5 85 LEU A O 1
ATOM 656 N N . LYS A 1 86 ? 12.164 -6.027 2.582 1 97.88 86 LYS A N 1
ATOM 657 C CA . LYS A 1 86 ? 13.391 -5.445 3.123 1 97.88 86 LYS A CA 1
ATOM 658 C C . LYS A 1 86 ? 14.617 -5.965 2.385 1 97.88 86 LYS A C 1
ATOM 660 O O . LYS A 1 86 ? 14.945 -7.148 2.469 1 97.88 86 LYS A O 1
ATOM 665 N N . THR A 1 87 ? 15.32 -5.117 1.601 1 98.06 87 THR A N 1
ATOM 666 C CA . THR A 1 87 ? 16.438 -5.52 0.751 1 98.06 87 THR A CA 1
ATOM 667 C C . THR A 1 87 ? 17.625 -4.566 0.929 1 98.06 87 THR A C 1
ATOM 669 O O . THR A 1 87 ? 17.484 -3.506 1.541 1 98.06 87 THR A O 1
ATOM 672 N N . LYS A 1 88 ? 18.734 -4.973 0.403 1 97.69 88 LYS A N 1
ATOM 673 C CA . LYS A 1 88 ? 19.953 -4.176 0.548 1 97.69 88 LYS A CA 1
ATOM 674 C C . LYS A 1 88 ? 19.797 -2.822 -0.145 1 97.69 88 LYS A C 1
ATOM 676 O O . LYS A 1 88 ? 20.344 -1.816 0.324 1 97.69 88 LYS A O 1
ATOM 681 N N . ASP A 1 89 ? 19.172 -2.791 -1.297 1 97.56 89 ASP A N 1
ATOM 682 C CA . ASP A 1 89 ? 18.906 -1.582 -2.068 1 97.56 89 ASP A CA 1
ATOM 683 C C . ASP A 1 89 ? 17.75 -1.801 -3.055 1 97.56 89 ASP A C 1
ATOM 685 O O . ASP A 1 89 ? 17.109 -2.852 -3.043 1 97.56 89 ASP A O 1
ATOM 689 N N . GLY A 1 90 ? 17.484 -0.781 -3.822 1 98 90 GLY A N 1
ATOM 690 C CA . GLY A 1 90 ? 16.406 -0.844 -4.793 1 98 90 GLY A CA 1
ATOM 691 C C . GLY A 1 90 ? 16.656 -1.852 -5.902 1 98 90 GLY A C 1
ATOM 692 O O . GLY A 1 90 ? 15.711 -2.469 -6.41 1 98 90 GLY A O 1
ATOM 693 N N . GLU A 1 91 ? 17.859 -2.076 -6.223 1 98.31 91 GLU A N 1
ATOM 694 C CA . GLU A 1 91 ? 18.188 -3.021 -7.285 1 98.31 91 GLU A CA 1
ATOM 695 C C . GLU A 1 91 ? 17.875 -4.453 -6.871 1 98.31 91 GLU A C 1
ATOM 697 O O . GLU A 1 91 ? 17.406 -5.258 -7.688 1 98.31 91 GLU A O 1
ATOM 702 N N . GLU A 1 92 ? 18.156 -4.754 -5.625 1 98.62 92 GLU A N 1
ATOM 703 C CA . GLU A 1 92 ? 17.781 -6.082 -5.152 1 98.62 92 GLU A CA 1
ATOM 704 C C . GLU A 1 92 ? 16.266 -6.258 -5.141 1 98.62 92 GLU A C 1
ATOM 706 O O . GLU A 1 92 ? 15.758 -7.32 -5.5 1 98.62 92 GLU A O 1
ATOM 711 N N . ALA A 1 93 ? 15.508 -5.223 -4.707 1 98.75 93 ALA A N 1
ATOM 712 C CA . ALA A 1 93 ? 14.047 -5.285 -4.75 1 98.75 93 ALA A CA 1
ATOM 713 C C . ALA A 1 93 ? 13.555 -5.535 -6.172 1 98.75 93 ALA A C 1
ATOM 715 O O . ALA A 1 93 ? 12.648 -6.348 -6.387 1 98.75 93 ALA A O 1
ATOM 716 N N . VAL A 1 94 ? 14.195 -4.883 -7.141 1 98.81 94 VAL A N 1
ATOM 717 C CA . VAL A 1 94 ? 13.828 -5.031 -8.547 1 98.81 94 VAL A CA 1
ATOM 718 C C . VAL A 1 94 ? 14.164 -6.445 -9.016 1 98.81 94 VAL A C 1
ATOM 720 O O . VAL A 1 94 ? 13.414 -7.035 -9.797 1 98.81 94 VAL A O 1
ATOM 723 N N . SER A 1 95 ? 15.25 -6.945 -8.547 1 98.56 95 SER A N 1
ATOM 724 C CA . SER A 1 95 ? 15.617 -8.305 -8.93 1 98.56 95 SER A CA 1
ATOM 725 C C . SER A 1 95 ? 14.562 -9.305 -8.477 1 98.56 95 SER A C 1
ATOM 727 O O . SER A 1 95 ? 14.273 -10.281 -9.18 1 98.56 95 SER A O 1
ATOM 729 N N . TRP A 1 96 ? 13.984 -9.125 -7.336 1 98.62 96 TRP A N 1
ATOM 730 C CA . TRP A 1 96 ? 12.875 -9.953 -6.875 1 98.62 96 TRP A CA 1
ATOM 731 C C . TRP A 1 96 ? 11.625 -9.703 -7.703 1 98.62 96 TRP A C 1
ATOM 733 O O . TRP A 1 96 ? 10.914 -10.648 -8.062 1 98.62 96 TRP A O 1
ATOM 743 N N . ALA A 1 97 ? 11.383 -8.398 -8.039 1 98.69 97 ALA A N 1
ATOM 744 C CA . ALA A 1 97 ? 10.203 -8.07 -8.836 1 98.69 97 ALA A CA 1
ATOM 745 C C . ALA A 1 97 ? 10.234 -8.773 -10.188 1 98.69 97 ALA A C 1
ATOM 747 O O . ALA A 1 97 ? 9.203 -9.234 -10.68 1 98.69 97 ALA A O 1
ATOM 748 N N . LYS A 1 98 ? 11.375 -8.891 -10.734 1 97.88 98 LYS A N 1
ATOM 749 C CA . LYS A 1 98 ? 11.531 -9.5 -12.047 1 97.88 98 LYS A CA 1
ATOM 750 C C . LYS A 1 98 ? 11.164 -10.984 -12.008 1 97.88 98 LYS A C 1
ATOM 752 O O . LYS A 1 98 ? 10.93 -11.602 -13.055 1 97.88 98 LYS A O 1
ATOM 757 N N . LYS A 1 99 ? 11.141 -11.562 -10.844 1 96.5 99 LYS A N 1
ATOM 758 C CA . LYS A 1 99 ? 10.883 -12.992 -10.695 1 96.5 99 LYS A CA 1
ATOM 759 C C . LYS A 1 99 ? 9.398 -13.258 -10.469 1 96.5 99 LYS A C 1
ATOM 761 O O . LYS A 1 99 ? 8.977 -14.414 -10.359 1 96.5 99 LYS A O 1
ATOM 766 N N . ILE A 1 100 ? 8.617 -12.188 -10.305 1 96.75 100 ILE A N 1
ATOM 767 C CA . ILE A 1 100 ? 7.176 -12.383 -10.156 1 96.75 100 ILE A CA 1
ATOM 768 C C . ILE A 1 100 ? 6.629 -13.133 -11.375 1 96.75 100 ILE A C 1
ATOM 770 O O . ILE A 1 100 ? 6.938 -12.781 -12.516 1 96.75 100 ILE A O 1
ATOM 774 N N . PRO A 1 101 ? 5.809 -14.102 -11.117 1 93 101 PRO A N 1
ATOM 775 C CA . PRO A 1 101 ? 5.352 -14.938 -12.227 1 93 101 PRO A CA 1
ATOM 776 C C . PRO A 1 101 ? 4.203 -14.305 -13.016 1 93 101 PRO A C 1
ATOM 778 O O . PRO A 1 101 ? 3.158 -14.93 -13.195 1 93 101 PRO A O 1
ATOM 781 N N . PHE A 1 102 ? 4.391 -13.156 -13.539 1 93.62 102 PHE A N 1
ATOM 782 C CA . PHE A 1 102 ? 3.412 -12.477 -14.375 1 93.62 102 PHE A CA 1
ATOM 783 C C . PHE A 1 102 ? 3.736 -12.688 -15.852 1 93.62 102 PHE A C 1
ATOM 785 O O . PHE A 1 102 ? 4.902 -12.641 -16.25 1 93.62 102 PHE A O 1
ATOM 792 N N . LYS A 1 103 ? 2.709 -12.984 -16.547 1 90.31 103 LYS A N 1
ATOM 793 C CA . LYS A 1 103 ? 2.865 -13.078 -17.984 1 90.31 103 LYS A CA 1
ATOM 794 C C . LYS A 1 103 ? 2.785 -11.703 -18.641 1 90.31 103 LYS A C 1
ATOM 796 O O . LYS A 1 103 ? 3.344 -11.484 -19.719 1 90.31 103 LYS A O 1
ATOM 801 N N . GLU A 1 104 ? 2.068 -10.844 -18.078 1 93.69 104 GLU A N 1
ATOM 802 C CA . GLU A 1 104 ? 1.9 -9.453 -18.5 1 93.69 104 GLU A CA 1
ATOM 803 C C . GLU A 1 104 ? 1.586 -8.555 -17.312 1 93.69 104 GLU A C 1
ATOM 805 O O . GLU A 1 104 ? 1.312 -9.039 -16.219 1 93.69 104 GLU A O 1
ATOM 810 N N . GLY A 1 105 ? 1.68 -7.242 -17.578 1 95.5 105 GLY A N 1
ATOM 811 C CA . GLY A 1 105 ? 1.319 -6.293 -16.531 1 95.5 105 GLY A CA 1
ATOM 812 C C . GLY A 1 105 ? 2.479 -5.414 -16.109 1 95.5 105 GLY A C 1
ATOM 813 O O . GLY A 1 105 ? 3.459 -5.266 -16.828 1 95.5 105 GLY A O 1
ATOM 814 N N . GLU A 1 106 ? 2.236 -4.781 -14.938 1 97.56 106 GLU A N 1
ATOM 815 C CA . GLU A 1 106 ? 3.188 -3.783 -14.461 1 97.56 106 GLU A CA 1
ATOM 816 C C . GLU A 1 106 ? 3.25 -3.766 -12.938 1 97.56 106 GLU A C 1
ATOM 818 O O . GLU A 1 106 ? 2.221 -3.883 -12.266 1 97.56 106 GLU A O 1
ATOM 823 N N . VAL A 1 107 ? 4.473 -3.672 -12.445 1 98.56 107 VAL A N 1
ATOM 824 C CA . VAL A 1 107 ? 4.738 -3.496 -11.016 1 98.56 107 VAL A CA 1
ATOM 825 C C . VAL A 1 107 ? 5.613 -2.264 -10.805 1 98.56 107 VAL A C 1
ATOM 827 O O . VAL A 1 107 ? 6.617 -2.078 -11.5 1 98.56 107 VAL A O 1
ATOM 830 N N . VAL A 1 108 ? 5.258 -1.438 -9.891 1 98.81 108 VAL A N 1
ATOM 831 C CA . VAL A 1 108 ? 6.07 -0.284 -9.516 1 98.81 108 VAL A CA 1
ATOM 832 C C . VAL A 1 108 ? 6.723 -0.525 -8.156 1 98.81 108 VAL A C 1
ATOM 834 O O . VAL A 1 108 ? 6.047 -0.873 -7.191 1 98.81 108 VAL A O 1
ATOM 837 N N . VAL A 1 109 ? 7.984 -0.387 -8.133 1 98.88 109 VAL A N 1
ATOM 838 C CA . VAL A 1 109 ? 8.773 -0.564 -6.918 1 98.88 109 VAL A CA 1
ATOM 839 C C . VAL A 1 109 ? 9.094 0.797 -6.305 1 98.88 109 VAL A C 1
ATOM 841 O O . VAL A 1 109 ? 9.719 1.645 -6.945 1 98.88 109 VAL A O 1
ATOM 844 N N . ARG A 1 110 ? 8.641 1.007 -5.113 1 98.75 110 ARG A N 1
ATOM 845 C CA . ARG A 1 110 ? 8.836 2.285 -4.438 1 98.75 110 ARG A CA 1
ATOM 846 C C . ARG A 1 110 ? 9.492 2.092 -3.076 1 98.75 110 ARG A C 1
ATOM 848 O O . ARG A 1 110 ? 9.164 1.153 -2.348 1 98.75 110 ARG A O 1
ATOM 855 N N . ARG A 1 111 ? 10.414 2.961 -2.768 1 97.94 111 ARG A N 1
ATOM 856 C CA . ARG A 1 111 ? 11.047 2.895 -1.455 1 97.94 111 ARG A CA 1
ATOM 857 C C . ARG A 1 111 ? 10.141 3.477 -0.377 1 97.94 111 ARG A C 1
ATOM 859 O O . ARG A 1 111 ? 9.539 4.539 -0.567 1 97.94 111 ARG A O 1
ATOM 866 N N . ILE A 1 112 ? 9.938 2.746 0.696 1 97.25 112 ILE A N 1
ATOM 867 C CA . ILE A 1 112 ? 9.195 3.256 1.844 1 97.25 112 ILE A CA 1
ATOM 868 C C . ILE A 1 112 ? 10.078 4.211 2.645 1 97.25 112 ILE A C 1
ATOM 870 O O . ILE A 1 112 ? 11.195 3.859 3.035 1 97.25 112 ILE A O 1
ATOM 874 N N . ALA A 1 113 ? 9.578 5.383 2.848 1 92.38 113 ALA A N 1
ATOM 875 C CA . ALA A 1 113 ? 10.344 6.434 3.51 1 92.38 113 ALA A CA 1
ATOM 876 C C . ALA A 1 113 ? 10.578 6.098 4.98 1 92.38 113 ALA A C 1
ATOM 878 O O . ALA A 1 113 ? 9.82 5.328 5.578 1 92.38 113 ALA A O 1
ATOM 879 N N . GLY A 1 114 ? 11.672 6.5 5.477 1 82.69 114 GLY A N 1
ATOM 880 C CA . GLY A 1 114 ? 11.961 6.48 6.898 1 82.69 114 GLY A CA 1
ATOM 881 C C . GLY A 1 114 ? 12.039 7.867 7.512 1 82.69 114 GLY A C 1
ATOM 882 O O . GLY A 1 114 ? 12.031 8.867 6.793 1 82.69 114 GLY A O 1
ATOM 883 N N . PHE A 1 115 ? 11.984 8 8.781 1 73.75 115 PHE A N 1
ATOM 884 C CA . PHE A 1 115 ? 12.039 9.281 9.477 1 73.75 115 PHE A CA 1
ATOM 885 C C . PHE A 1 115 ? 13.242 10.094 9.016 1 73.75 115 PHE A C 1
ATOM 887 O O . PHE A 1 115 ? 13.203 11.32 9.008 1 73.75 115 PHE A O 1
ATOM 894 N N . GLU A 1 116 ? 14.266 9.367 8.648 1 74.81 116 GLU A N 1
ATOM 895 C CA . GLU A 1 116 ? 15.5 10.023 8.227 1 74.81 116 GLU A CA 1
ATOM 896 C C . GLU A 1 116 ? 15.305 10.75 6.898 1 74.81 116 GLU A C 1
ATOM 898 O O . GLU A 1 116 ? 16.062 11.672 6.566 1 74.81 116 GLU A O 1
ATOM 903 N N . ASP A 1 117 ? 14.328 10.445 6.211 1 79.31 117 ASP A N 1
ATOM 904 C CA . ASP A 1 117 ? 14.094 11.016 4.887 1 79.31 117 ASP A CA 1
ATOM 905 C C . ASP A 1 117 ? 13.477 12.406 4.996 1 79.31 117 ASP A C 1
ATOM 907 O O . ASP A 1 117 ? 13.477 13.172 4.027 1 79.31 117 ASP A O 1
ATOM 911 N N . PHE A 1 118 ? 12.93 12.758 6.043 1 76.56 118 PHE A N 1
ATOM 912 C CA . PHE A 1 118 ? 12.242 14.039 6.199 1 76.56 118 PHE A CA 1
ATOM 913 C C . PHE A 1 118 ? 13.195 15.094 6.75 1 76.56 118 PHE A C 1
ATOM 915 O O . PHE A 1 118 ? 12.844 16.281 6.812 1 76.56 118 PHE A O 1
ATOM 922 N N . GLY A 1 119 ? 14.469 14.641 6.945 1 70.31 119 GLY A N 1
ATOM 923 C CA . GLY A 1 119 ? 15.508 15.562 7.348 1 70.31 119 GLY A CA 1
ATOM 924 C C 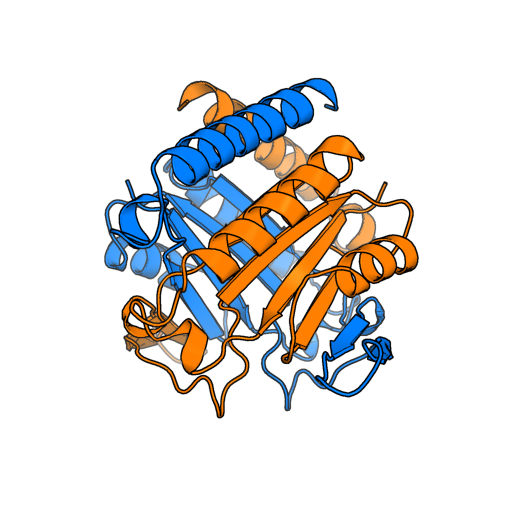. GLY A 1 119 ? 15.086 16.5 8.461 1 70.31 119 GLY A C 1
ATOM 925 O O . GLY A 1 119 ? 14.57 16.047 9.492 1 70.31 119 GLY A O 1
ATOM 926 N N . ASP A 1 120 ? 15.328 17.797 8.164 1 72.12 120 ASP A N 1
ATOM 927 C CA . ASP A 1 120 ? 15.133 18.844 9.164 1 72.12 120 ASP A CA 1
ATOM 928 C C . ASP A 1 120 ? 13.664 19.219 9.305 1 72.12 120 ASP A C 1
ATOM 930 O O . ASP A 1 120 ? 13.281 19.953 10.211 1 72.12 120 ASP A O 1
ATOM 934 N N . ALA A 1 121 ? 12.938 18.672 8.422 1 76.62 121 ALA A N 1
ATOM 935 C CA . ALA A 1 121 ? 11.508 19 8.477 1 76.62 121 ALA A CA 1
ATOM 936 C C . ALA A 1 121 ? 10.844 18.312 9.672 1 76.62 121 ALA A C 1
ATOM 938 O O . ALA A 1 121 ? 9.758 18.719 10.102 1 76.62 121 ALA A O 1
ATOM 939 N N . VAL A 1 122 ? 11.531 17.375 10.227 1 79.25 122 VAL A N 1
ATOM 940 C CA . VAL A 1 122 ? 10.992 16.656 11.367 1 79.25 122 VAL A CA 1
ATOM 941 C C . VAL A 1 122 ? 11.648 17.141 12.656 1 79.25 122 VAL A C 1
ATOM 943 O O . VAL A 1 122 ? 12.844 16.906 12.883 1 79.25 122 VAL A O 1
ATOM 946 N N . THR A 1 123 ? 10.828 17.844 13.461 1 85 123 THR A N 1
ATOM 947 C CA . THR A 1 123 ? 11.344 18.297 14.758 1 85 123 THR A CA 1
ATOM 948 C C . THR A 1 123 ? 11.602 17.109 15.672 1 85 123 THR A C 1
ATOM 950 O O . THR A 1 123 ? 11.109 16 15.43 1 85 123 THR A O 1
ATOM 953 N N . GLU A 1 124 ? 12.367 17.391 16.656 1 85.94 124 GLU A N 1
ATOM 954 C CA . GLU A 1 124 ? 12.641 16.328 17.625 1 85.94 124 GLU A CA 1
ATOM 955 C C . GLU A 1 124 ? 11.352 15.82 18.266 1 85.94 124 GLU A C 1
ATOM 957 O O . GLU A 1 124 ? 11.211 14.625 18.516 1 85.94 124 GLU A O 1
ATOM 962 N N . ASP A 1 125 ? 10.516 16.703 18.547 1 89.06 125 ASP A N 1
ATOM 963 C CA . ASP A 1 125 ? 9.242 16.312 19.141 1 89.06 125 ASP A CA 1
ATOM 964 C C . ASP A 1 125 ? 8.477 15.367 18.234 1 89.06 125 ASP A C 1
ATOM 966 O O . ASP A 1 125 ? 7.992 14.328 18.672 1 89.06 125 ASP A O 1
ATOM 970 N N . VAL A 1 126 ? 8.391 15.695 16.984 1 86.62 126 VAL A N 1
ATOM 971 C CA . VAL A 1 126 ? 7.676 14.875 16.016 1 86.62 126 VAL A CA 1
ATOM 972 C C . VAL A 1 126 ? 8.367 13.516 15.883 1 86.62 126 VAL A C 1
ATOM 974 O O . VAL A 1 126 ? 7.707 12.484 15.773 1 86.62 126 VAL A O 1
ATOM 977 N N . ARG A 1 127 ? 9.594 13.547 15.898 1 86.62 127 ARG A N 1
ATOM 978 C CA . ARG A 1 127 ? 10.367 12.305 15.812 1 86.62 127 ARG A CA 1
ATOM 979 C C . ARG A 1 127 ? 10.016 11.367 16.969 1 86.62 127 ARG A C 1
ATOM 981 O O . ARG A 1 127 ? 9.836 10.164 16.766 1 86.62 127 ARG A O 1
ATOM 988 N N . GLU A 1 128 ? 9.969 11.93 18.141 1 89.81 128 GLU A N 1
ATOM 989 C CA . GLU A 1 128 ? 9.641 11.133 19.312 1 89.81 128 GLU A CA 1
ATOM 990 C C . GLU A 1 128 ? 8.211 10.602 19.234 1 89.81 128 GLU A C 1
ATOM 992 O O . GLU A 1 128 ? 7.945 9.453 19.609 1 89.81 128 GLU A O 1
ATOM 997 N N . ARG A 1 129 ? 7.398 11.445 18.797 1 89.81 129 ARG A N 1
ATOM 998 C CA . ARG A 1 129 ? 6 11.055 18.672 1 89.81 129 ARG A CA 1
ATOM 999 C C . ARG A 1 129 ? 5.836 9.93 17.656 1 89.81 129 ARG A C 1
ATOM 1001 O O . ARG A 1 129 ? 5.062 8.992 17.875 1 89.81 129 ARG A O 1
ATOM 1008 N N . GLU A 1 130 ? 6.473 10.047 16.562 1 88.12 130 GLU A N 1
ATOM 1009 C CA . GLU A 1 130 ? 6.414 9.016 15.531 1 88.12 130 GLU A CA 1
ATOM 1010 C C . GLU A 1 130 ? 6.965 7.688 16.047 1 88.12 130 GLU A C 1
ATOM 1012 O O . GLU A 1 130 ? 6.434 6.621 15.727 1 88.12 130 GLU A O 1
ATOM 1017 N N . LYS A 1 131 ? 8.062 7.84 16.766 1 89.06 131 LYS A N 1
ATOM 1018 C CA . LYS A 1 131 ? 8.625 6.633 17.359 1 89.06 131 LYS A CA 1
ATOM 1019 C C . LYS A 1 131 ? 7.629 5.965 18.312 1 89.06 131 LYS A C 1
ATOM 1021 O O . LYS A 1 131 ? 7.438 4.746 18.25 1 89.06 131 LYS A O 1
ATOM 1026 N N . LYS A 1 132 ? 7.016 6.73 19.109 1 92.19 132 LYS A N 1
ATOM 1027 C CA . LYS A 1 132 ? 6.02 6.211 20.047 1 92.19 132 LYS A CA 1
ATOM 1028 C C . LYS A 1 132 ? 4.836 5.602 19.297 1 92.19 132 LYS A C 1
ATOM 1030 O O . LYS A 1 132 ? 4.309 4.562 19.703 1 92.19 132 LYS A O 1
ATOM 1035 N N . LEU A 1 133 ? 4.48 6.246 18.297 1 91.44 133 LEU A N 1
ATOM 1036 C CA . LEU A 1 133 ? 3.363 5.766 17.5 1 91.44 133 LEU A CA 1
ATOM 1037 C C . LEU A 1 133 ? 3.682 4.406 16.875 1 91.44 133 LEU A C 1
ATOM 1039 O O . LEU A 1 133 ? 2.877 3.477 16.969 1 91.44 133 LEU A O 1
ATOM 1043 N N . THR A 1 134 ? 4.828 4.305 16.25 1 89.06 134 THR A N 1
ATOM 1044 C CA . THR A 1 134 ? 5.254 3.064 15.617 1 89.06 134 THR A CA 1
ATOM 1045 C C . THR A 1 134 ? 5.301 1.923 16.625 1 89.06 134 THR A C 1
ATOM 1047 O O . THR A 1 134 ? 4.805 0.826 16.359 1 89.06 134 THR A O 1
ATOM 1050 N N . GLU A 1 135 ? 5.797 2.217 17.812 1 90.19 135 GLU A N 1
ATOM 1051 C CA . GLU A 1 135 ? 5.871 1.217 18.875 1 90.19 135 GLU A CA 1
ATOM 1052 C C . GLU A 1 135 ? 4.48 0.829 19.359 1 90.19 135 GLU A C 1
ATOM 1054 O O . GLU A 1 135 ? 4.223 -0.341 19.656 1 90.19 135 GLU A O 1
ATOM 1059 N N . GLY A 1 136 ? 3.697 1.821 19.484 1 90.38 136 GLY A N 1
ATOM 1060 C CA . GLY A 1 136 ? 2.336 1.564 19.938 1 90.38 136 GLY A CA 1
ATOM 1061 C C . GLY A 1 136 ? 1.552 0.691 18.969 1 90.38 136 GLY A C 1
ATOM 1062 O O . GLY A 1 136 ? 0.812 -0.199 19.391 1 90.38 136 GLY A O 1
ATOM 1063 N N . ILE A 1 137 ? 1.681 0.93 17.75 1 91.31 137 ILE A N 1
ATOM 1064 C CA . ILE A 1 137 ? 1.023 0.15 16.703 1 91.31 137 ILE A CA 1
ATOM 1065 C C . ILE A 1 137 ? 1.486 -1.304 16.781 1 91.31 137 ILE A C 1
ATOM 1067 O O . ILE A 1 137 ? 0.666 -2.225 16.75 1 91.31 137 ILE A O 1
ATOM 1071 N N . GLU A 1 138 ? 2.789 -1.43 16.859 1 88.44 138 GLU A N 1
ATOM 1072 C CA . GLU A 1 138 ? 3.363 -2.77 16.922 1 88.44 138 GLU A CA 1
ATOM 1073 C C . GLU A 1 138 ? 2.84 -3.539 18.141 1 88.44 138 GLU A C 1
ATOM 1075 O O . GLU A 1 138 ? 2.5 -4.719 18.031 1 88.44 138 GLU A O 1
ATOM 1080 N N . LYS A 1 139 ? 2.826 -2.881 19.266 1 89.19 139 LYS A N 1
ATOM 1081 C CA . LYS A 1 139 ? 2.348 -3.512 20.484 1 89.19 139 LYS A CA 1
ATOM 1082 C C . LYS A 1 139 ? 0.883 -3.92 20.359 1 89.19 139 LYS A C 1
ATOM 1084 O O . LYS A 1 139 ? 0.51 -5.035 20.734 1 89.19 139 LYS A O 1
ATOM 1089 N N . ARG A 1 140 ? 0.111 -3.172 19.875 1 89.06 140 ARG A N 1
ATOM 1090 C CA . ARG A 1 140 ? -1.315 -3.443 19.734 1 89.06 140 ARG A CA 1
ATOM 1091 C C . ARG A 1 140 ? -1.562 -4.59 18.766 1 89.06 140 ARG A C 1
ATOM 1093 O O . ARG A 1 140 ? -2.432 -5.434 19 1 89.06 140 ARG A O 1
ATOM 1100 N N . ASN A 1 141 ? -0.834 -4.527 17.672 1 86.69 141 ASN A N 1
ATOM 1101 C CA . ASN A 1 141 ? -0.973 -5.582 16.688 1 86.69 141 ASN A CA 1
ATOM 1102 C C . ASN A 1 141 ? -0.629 -6.953 17.266 1 86.69 141 ASN A C 1
ATOM 1104 O O . ASN A 1 141 ? -1.195 -7.965 16.859 1 86.69 141 ASN A O 1
ATOM 1108 N N . GLN A 1 142 ? 0.256 -6.953 18.203 1 81.25 142 GLN A N 1
ATOM 1109 C CA . GLN A 1 142 ? 0.644 -8.195 18.859 1 81.25 142 GLN A CA 1
ATOM 1110 C C . GLN A 1 142 ? -0.436 -8.664 19.844 1 81.25 142 GLN A C 1
ATOM 1112 O O . GLN A 1 142 ? -0.635 -9.867 20.016 1 81.25 142 GLN A O 1
ATOM 1117 N N . GLU A 1 143 ? -1.163 -7.754 20.391 1 82.31 143 GLU A N 1
ATOM 1118 C CA . GLU A 1 143 ? -2.191 -8.062 21.391 1 82.31 143 GLU A CA 1
ATOM 1119 C C . GLU A 1 143 ? -3.484 -8.516 20.719 1 82.31 143 GLU A C 1
ATOM 1121 O O . GLU A 1 143 ? -4.297 -9.211 21.328 1 82.31 143 GLU A O 1
ATOM 1126 N N . GLN A 1 144 ? -3.789 -8.07 19.609 1 72.62 144 GLN A N 1
ATOM 1127 C CA . GLN A 1 144 ? -5.043 -8.359 18.922 1 72.62 144 GLN A CA 1
ATOM 1128 C C . GLN A 1 144 ? -4.957 -9.664 18.141 1 72.62 144 GLN A C 1
ATOM 1130 O O . GLN A 1 144 ? -5.941 -10.102 17.547 1 72.62 144 GLN A O 1
ATOM 1135 N N . LYS A 1 145 ? -3.959 -10.258 18.047 1 61.12 145 LYS A N 1
ATOM 1136 C CA . LYS A 1 145 ? -3.814 -11.586 17.469 1 61.12 145 LYS A CA 1
ATOM 1137 C C . LYS A 1 145 ? -4.164 -12.672 18.484 1 61.12 145 LYS A C 1
ATOM 1139 O O . LYS A 1 145 ? -3.889 -12.523 19.688 1 61.12 145 LYS A O 1
ATOM 1144 N N . MET B 1 1 ? -12.969 -7.773 12.055 1 92.88 1 MET B N 1
ATOM 1145 C CA . MET B 1 1 ? -13.312 -6.609 11.25 1 92.88 1 MET B CA 1
ATOM 1146 C C . MET B 1 1 ? -12.438 -6.523 10 1 92.88 1 MET B C 1
ATOM 1148 O O . MET B 1 1 ? -11.25 -6.859 10.047 1 92.88 1 MET B O 1
ATOM 1152 N N . PRO B 1 2 ? -13.031 -6.062 8.875 1 95.56 2 PRO B N 1
ATOM 1153 C CA . PRO B 1 2 ? -12.242 -5.957 7.641 1 95.56 2 PRO B CA 1
ATOM 1154 C C . PRO B 1 2 ? -11.148 -4.895 7.727 1 95.56 2 PRO B C 1
ATOM 1156 O O . PRO B 1 2 ? -11.211 -4.008 8.578 1 95.56 2 PRO B O 1
ATOM 1159 N N . ARG B 1 3 ? -10.148 -5.105 6.895 1 97.25 3 ARG B N 1
ATOM 1160 C CA . ARG B 1 3 ? -9.055 -4.145 6.793 1 97.25 3 ARG B CA 1
ATOM 1161 C C . ARG B 1 3 ? -9.172 -3.314 5.52 1 97.25 3 ARG B C 1
ATOM 1163 O O . ARG B 1 3 ? -9.547 -3.834 4.465 1 97.25 3 ARG B O 1
ATOM 1170 N N . TYR B 1 4 ? -8.867 -2.047 5.633 1 98.62 4 TYR B N 1
ATOM 1171 C CA . TYR B 1 4 ? -8.898 -1.114 4.512 1 98.62 4 TYR B CA 1
ATOM 1172 C C . TYR B 1 4 ? -7.578 -0.366 4.383 1 98.62 4 TYR B C 1
ATOM 1174 O O . TYR B 1 4 ? -6.973 0.013 5.387 1 98.62 4 TYR B O 1
ATOM 1182 N N . MET B 1 5 ? -7.191 -0.235 3.182 1 98.75 5 MET B N 1
ATOM 1183 C CA . MET B 1 5 ? -6.039 0.611 2.891 1 98.75 5 MET B CA 1
ATOM 1184 C C . MET B 1 5 ? -6.48 1.965 2.346 1 98.75 5 MET B C 1
ATOM 1186 O O . MET B 1 5 ? -7.309 2.031 1.436 1 98.75 5 MET B O 1
ATOM 1190 N N . LEU B 1 6 ? -6.055 3.076 2.953 1 98.88 6 LEU B N 1
ATOM 1191 C CA . LEU B 1 6 ? -6.215 4.438 2.455 1 98.88 6 LEU B CA 1
ATOM 1192 C C . LEU B 1 6 ? -4.992 4.875 1.656 1 98.88 6 LEU B C 1
ATOM 1194 O O . LEU B 1 6 ? -3.943 5.168 2.232 1 98.88 6 LEU B O 1
ATOM 1198 N N . LEU B 1 7 ? -5.117 4.895 0.334 1 98.75 7 LEU B N 1
ATOM 1199 C CA . LEU B 1 7 ? -4.012 5.199 -0.567 1 98.75 7 LEU B CA 1
ATOM 1200 C C . LEU B 1 7 ? -4.012 6.676 -0.947 1 98.75 7 LEU B C 1
ATOM 1202 O O . LEU B 1 7 ? -4.973 7.168 -1.546 1 98.75 7 LEU B O 1
ATOM 1206 N N . ILE B 1 8 ? -2.914 7.359 -0.665 1 97.94 8 ILE B N 1
ATOM 1207 C CA . ILE B 1 8 ? -2.807 8.789 -0.947 1 97.94 8 ILE B CA 1
ATOM 1208 C C . ILE B 1 8 ? -2.248 8.992 -2.354 1 97.94 8 ILE B C 1
ATOM 1210 O O . ILE B 1 8 ? -1.156 8.516 -2.67 1 97.94 8 ILE B O 1
ATOM 1214 N N . LYS B 1 9 ? -2.992 9.68 -3.182 1 97.56 9 LYS B N 1
ATOM 1215 C CA . LYS B 1 9 ? -2.5 10.008 -4.516 1 97.56 9 LYS B CA 1
ATOM 1216 C C . LYS B 1 9 ? -1.316 10.969 -4.449 1 97.56 9 LYS B C 1
ATOM 1218 O O . LYS B 1 9 ? -1.358 11.961 -3.719 1 97.56 9 LYS B O 1
ATOM 1223 N N . ALA B 1 10 ? -0.316 10.672 -5.227 1 96.69 10 ALA B N 1
ATOM 1224 C CA . ALA B 1 10 ? 0.879 11.516 -5.258 1 96.69 10 ALA B CA 1
ATOM 1225 C C . ALA B 1 10 ? 0.608 12.828 -5.98 1 96.69 10 ALA B C 1
ATOM 1227 O O . ALA B 1 10 ? -0.267 12.898 -6.848 1 96.69 10 ALA B O 1
ATOM 1228 N N . SER B 1 11 ? 1.326 13.859 -5.547 1 94.38 11 SER B N 1
ATOM 1229 C CA . SER B 1 11 ? 1.297 15.188 -6.156 1 94.38 11 SER B CA 1
ATOM 1230 C C . SER B 1 11 ? 2.705 15.719 -6.387 1 94.38 11 SER B C 1
ATOM 1232 O O . SER B 1 11 ? 3.682 15.148 -5.898 1 94.38 11 SER B O 1
ATOM 1234 N N . ALA B 1 12 ? 2.748 16.797 -7.16 1 93.25 12 ALA B N 1
ATOM 1235 C CA . ALA B 1 12 ? 4.039 17.438 -7.352 1 93.25 12 ALA B CA 1
ATOM 1236 C C . ALA B 1 12 ? 4.645 17.859 -6.016 1 93.25 12 ALA B C 1
ATOM 1238 O O . ALA B 1 12 ? 5.863 17.781 -5.824 1 93.25 12 ALA B O 1
ATOM 1239 N N . GLU B 1 13 ? 3.844 18.312 -5.156 1 89.69 13 GLU B N 1
ATOM 1240 C CA . GLU B 1 13 ? 4.305 18.703 -3.83 1 89.69 13 GLU B CA 1
ATOM 1241 C C . GLU B 1 13 ? 4.883 17.5 -3.072 1 89.69 13 GLU B C 1
ATOM 1243 O O . GLU B 1 13 ? 5.93 17.625 -2.428 1 89.69 13 GLU B O 1
ATOM 1248 N N . ALA B 1 14 ? 4.23 16.391 -3.205 1 88.31 14 ALA B N 1
ATOM 1249 C CA . ALA B 1 14 ? 4.691 15.188 -2.525 1 88.31 14 ALA B CA 1
ATOM 1250 C C . ALA B 1 14 ? 6.035 14.719 -3.082 1 88.31 14 ALA B C 1
ATOM 1252 O O . ALA B 1 14 ? 6.797 14.039 -2.395 1 88.31 14 ALA B O 1
ATOM 1253 N N . GLU B 1 15 ? 6.395 15.062 -4.281 1 91.88 15 GLU B N 1
ATOM 1254 C CA . GLU B 1 15 ? 7.625 14.641 -4.941 1 91.88 15 GLU B CA 1
ATOM 1255 C C . GLU B 1 15 ? 8.805 15.516 -4.523 1 91.88 15 GLU B C 1
ATOM 1257 O O . GLU B 1 15 ? 9.961 15.188 -4.793 1 91.88 15 GLU B O 1
ATOM 1262 N N . ASP B 1 16 ? 8.477 16.609 -3.973 1 87.44 16 ASP B N 1
ATOM 1263 C CA . ASP B 1 16 ? 9.508 17.562 -3.574 1 87.44 16 ASP B CA 1
ATOM 1264 C C . ASP B 1 16 ? 9.93 17.328 -2.123 1 87.44 16 ASP B C 1
ATOM 1266 O O . ASP B 1 16 ? 9.188 17.672 -1.199 1 87.44 16 ASP B O 1
ATOM 1270 N N . PRO B 1 17 ? 11.078 16.797 -1.937 1 78.31 17 PRO B N 1
ATOM 1271 C CA . PRO B 1 17 ? 11.523 16.531 -0.567 1 78.31 17 PRO B CA 1
ATOM 1272 C C . PRO B 1 17 ? 11.57 17.781 0.296 1 78.31 17 PRO B C 1
ATOM 1274 O O . PRO B 1 17 ? 11.57 17.688 1.526 1 78.31 17 PRO B O 1
ATOM 1277 N N . ASN B 1 18 ? 11.57 18.891 -0.352 1 79.25 18 ASN B N 1
ATOM 1278 C CA . ASN B 1 18 ? 11.672 20.156 0.376 1 79.25 18 ASN B CA 1
ATOM 1279 C C . ASN B 1 18 ? 10.297 20.766 0.619 1 79.25 18 ASN B C 1
ATOM 1281 O O . ASN B 1 18 ? 10.188 21.812 1.279 1 79.25 18 ASN B O 1
ATOM 1285 N N . ALA B 1 19 ? 9.328 20.094 0.15 1 77.19 19 ALA B N 1
ATOM 1286 C CA . ALA B 1 19 ? 7.996 20.688 0.227 1 77.19 19 ALA B CA 1
ATOM 1287 C C . ALA B 1 19 ? 7.344 20.391 1.576 1 77.19 19 ALA B C 1
ATOM 1289 O O . ALA B 1 19 ? 6.418 21.094 1.989 1 77.19 19 ALA B O 1
ATOM 1290 N N . ALA B 1 20 ? 7.855 19.312 2.182 1 73.62 20 ALA B N 1
ATOM 1291 C CA . ALA B 1 20 ? 7.227 18.953 3.451 1 73.62 20 ALA B CA 1
ATOM 1292 C C . ALA B 1 20 ? 7.477 20.016 4.512 1 73.62 20 ALA B C 1
ATOM 1294 O O . ALA B 1 20 ? 8.625 20.297 4.863 1 73.62 20 ALA B O 1
ATOM 1295 N N . LYS B 1 21 ? 6.375 20.641 4.887 1 78.31 21 LYS B N 1
ATOM 1296 C CA . LYS B 1 21 ? 6.449 21.641 5.949 1 78.31 21 LYS B CA 1
ATOM 1297 C C . LYS B 1 21 ? 6.246 20.984 7.32 1 78.31 21 LYS B C 1
ATOM 1299 O O . LYS B 1 21 ? 5.449 20.062 7.465 1 78.31 21 LYS B O 1
ATOM 1304 N N . PRO B 1 22 ? 6.965 21.484 8.289 1 82.75 22 PRO B N 1
ATOM 1305 C CA . PRO B 1 22 ? 6.809 20.938 9.641 1 82.75 22 PRO B CA 1
ATOM 1306 C C . PRO B 1 22 ? 5.348 20.859 10.078 1 82.75 22 PRO B C 1
ATOM 1308 O O . PRO B 1 22 ? 4.941 19.891 10.727 1 82.75 22 PRO B O 1
ATOM 1311 N N . GLU B 1 23 ? 4.648 21.828 9.672 1 83.88 23 GLU B N 1
ATOM 1312 C CA . GLU B 1 23 ? 3.242 21.875 10.07 1 83.88 23 GLU B CA 1
ATOM 1313 C C . GLU B 1 23 ? 2.461 20.703 9.453 1 83.88 23 GLU B C 1
ATOM 1315 O O . GLU B 1 23 ? 1.584 20.141 10.102 1 83.88 23 GLU B O 1
ATOM 1320 N N . THR B 1 24 ? 2.732 20.359 8.227 1 83.81 24 THR B N 1
ATOM 1321 C CA . THR B 1 24 ? 2.057 19.266 7.535 1 83.81 24 THR B CA 1
ATOM 1322 C C . THR B 1 24 ? 2.398 17.938 8.18 1 83.81 24 THR B C 1
ATOM 1324 O O . THR B 1 24 ? 1.52 17.094 8.391 1 83.81 24 THR B O 1
ATOM 1327 N N . ILE B 1 25 ? 3.609 17.797 8.508 1 84.12 25 ILE B N 1
ATOM 1328 C CA . ILE B 1 25 ? 4.062 16.578 9.148 1 84.12 25 ILE B CA 1
ATOM 1329 C C . ILE B 1 25 ? 3.389 16.422 10.516 1 84.12 25 ILE B C 1
ATOM 1331 O O . ILE B 1 25 ? 2.936 15.328 10.867 1 84.12 25 ILE B O 1
ATOM 1335 N N . GLU B 1 26 ? 3.324 17.5 11.227 1 87.94 26 GLU B N 1
ATOM 1336 C CA . GLU B 1 26 ? 2.67 17.516 12.531 1 87.94 26 GLU B CA 1
ATOM 1337 C C . GLU B 1 26 ? 1.2 17.125 12.414 1 87.94 26 GLU B C 1
ATOM 1339 O O . GLU B 1 26 ? 0.696 16.328 13.219 1 87.94 26 GLU B O 1
ATOM 1344 N N . GLU B 1 27 ? 0.539 17.656 11.469 1 90.81 27 GLU B N 1
ATOM 1345 C CA . GLU B 1 27 ? -0.876 17.359 11.266 1 90.81 27 GLU B CA 1
ATOM 1346 C C . GLU B 1 27 ? -1.093 15.891 10.945 1 90.81 27 GLU B C 1
ATOM 1348 O O . GLU B 1 27 ? -2.012 15.258 11.477 1 90.81 27 GLU B O 1
ATOM 1353 N N . MET B 1 28 ? -0.239 15.352 10.102 1 90.44 28 MET B N 1
ATOM 1354 C CA . MET B 1 28 ? -0.353 13.945 9.719 1 90.44 28 MET B CA 1
ATOM 1355 C C . MET B 1 28 ? -0.044 13.039 10.898 1 90.44 28 MET B C 1
ATOM 1357 O O . MET B 1 28 ? -0.708 12.016 11.094 1 90.44 28 MET B O 1
ATOM 1361 N N . THR B 1 29 ? 0.951 13.43 11.664 1 91.62 29 THR B N 1
ATOM 1362 C CA . THR B 1 29 ? 1.304 12.68 12.867 1 91.62 29 THR B CA 1
ATOM 1363 C C . THR B 1 29 ? 0.145 12.664 13.859 1 91.62 29 THR B C 1
ATOM 1365 O O . THR B 1 29 ? -0.214 11.617 14.391 1 91.62 29 THR B O 1
ATOM 1368 N N . THR B 1 30 ? -0.427 13.82 14.07 1 95 30 THR B N 1
ATOM 1369 C CA . THR B 1 30 ? -1.558 13.945 14.984 1 95 30 THR B CA 1
ATOM 1370 C C . THR B 1 30 ? -2.725 13.078 14.523 1 95 30 THR B C 1
ATOM 1372 O O . THR B 1 30 ? -3.363 12.406 15.336 1 95 30 THR B O 1
ATOM 1375 N N . PHE B 1 31 ? -2.979 13.094 13.289 1 97.12 31 PHE B N 1
ATOM 1376 C CA . PHE B 1 31 ? -4.059 12.273 12.75 1 97.12 31 PHE B CA 1
ATOM 1377 C C . PHE B 1 31 ? -3.777 10.789 12.977 1 97.12 31 PHE B C 1
ATOM 1379 O O . PHE B 1 31 ? -4.66 10.047 13.406 1 97.12 31 PHE B O 1
ATOM 1386 N N . SER B 1 32 ? -2.602 10.383 12.672 1 96.56 32 SER B N 1
ATOM 1387 C CA . SER B 1 32 ? -2.234 8.992 12.875 1 96.56 32 SER B CA 1
ATOM 1388 C C . SER B 1 32 ? -2.359 8.594 14.344 1 96.56 32 SER B C 1
ATOM 1390 O O . SER B 1 32 ? -2.752 7.473 14.664 1 96.56 32 SER B O 1
ATOM 1392 N N . GLU B 1 33 ? -2.037 9.484 15.227 1 96.69 33 GLU B N 1
ATOM 1393 C CA . GLU B 1 33 ? -2.193 9.242 16.656 1 96.69 33 GLU B CA 1
ATOM 1394 C C . GLU B 1 33 ? -3.664 9.07 17.031 1 96.69 33 GLU B C 1
ATOM 1396 O O . GLU B 1 33 ? -4 8.281 17.906 1 96.69 33 GLU B O 1
ATOM 1401 N N . GLN B 1 34 ? -4.508 9.867 16.422 1 97.62 34 GLN B N 1
ATOM 1402 C CA . GLN B 1 34 ? -5.941 9.719 16.641 1 97.62 34 GLN B CA 1
ATOM 1403 C C . GLN B 1 34 ? -6.426 8.336 16.188 1 97.62 34 GLN B C 1
ATOM 1405 O O . GLN B 1 34 ? -7.219 7.699 16.891 1 97.62 34 GLN B O 1
ATOM 1410 N N . LEU B 1 35 ? -6.027 7.914 15.023 1 97.88 35 LEU B N 1
ATOM 1411 C CA . LEU B 1 35 ? -6.375 6.582 14.539 1 97.88 35 LEU B CA 1
ATOM 1412 C C . LEU B 1 35 ? -5.918 5.508 15.516 1 97.88 35 LEU B C 1
ATOM 1414 O O . LEU B 1 35 ? -6.648 4.547 15.773 1 97.88 35 LEU B O 1
ATOM 1418 N N . HIS B 1 36 ? -4.699 5.684 15.992 1 97.25 36 HIS B N 1
ATOM 1419 C CA . HIS B 1 36 ? -4.137 4.734 16.953 1 97.25 36 HIS B CA 1
ATOM 1420 C C . HIS B 1 36 ? -4.941 4.715 18.25 1 97.25 36 HIS B C 1
ATOM 1422 O O . HIS B 1 36 ? -5.25 3.645 18.766 1 97.25 36 HIS B O 1
ATOM 1428 N N . ALA B 1 37 ? -5.258 5.875 18.781 1 96.81 37 ALA B N 1
ATOM 1429 C CA . ALA B 1 37 ? -6.031 5.996 20.016 1 96.81 37 ALA B CA 1
ATOM 1430 C C . ALA B 1 37 ? -7.398 5.336 19.875 1 96.81 37 ALA B C 1
ATOM 1432 O O . ALA B 1 37 ? -7.914 4.746 20.828 1 96.81 37 ALA B O 1
ATOM 1433 N N . ALA B 1 38 ? -7.996 5.438 18.719 1 97.31 38 ALA B N 1
ATOM 1434 C CA . ALA B 1 38 ? -9.305 4.844 18.453 1 97.31 38 ALA B CA 1
ATOM 1435 C C . ALA B 1 38 ? -9.195 3.332 18.297 1 97.31 38 ALA B C 1
ATOM 1437 O O . ALA B 1 38 ? -10.219 2.635 18.219 1 97.31 38 ALA B O 1
ATOM 1438 N N . GLY B 1 39 ? -8 2.811 18.125 1 96.38 39 GLY B N 1
ATOM 1439 C CA . GLY B 1 39 ? -7.777 1.377 18.047 1 96.38 39 GLY B CA 1
ATOM 1440 C C . GLY B 1 39 ? -7.953 0.825 16.641 1 96.38 39 GLY B C 1
ATOM 1441 O O . GLY B 1 39 ? -8.078 -0.388 16.453 1 96.38 39 GLY B O 1
ATOM 1442 N N . VAL B 1 40 ? -7.895 1.691 15.609 1 97.5 40 VAL B N 1
ATOM 1443 C CA . VAL B 1 40 ? -8.25 1.214 14.281 1 97.5 40 VAL B CA 1
ATOM 1444 C C . VAL B 1 40 ? -7.004 1.182 13.398 1 97.5 40 VAL B C 1
ATOM 1446 O O . VAL B 1 40 ? -7.027 0.614 12.297 1 97.5 40 VAL B O 1
ATOM 1449 N N . LEU B 1 41 ? -5.859 1.758 13.766 1 98.12 41 LEU B N 1
ATOM 1450 C CA . LEU B 1 41 ? -4.676 1.887 12.922 1 98.12 41 LEU B CA 1
ATOM 1451 C C . LEU B 1 41 ? -3.816 0.627 12.992 1 98.12 41 LEU B C 1
ATOM 1453 O O . LEU B 1 41 ? -3.348 0.252 14.07 1 98.12 41 LEU B O 1
ATOM 1457 N N . LEU B 1 42 ? -3.576 -0.018 11.812 1 96.75 42 LEU B N 1
ATOM 1458 C CA . LEU B 1 42 ? -2.74 -1.211 11.758 1 96.75 42 LEU B CA 1
ATOM 1459 C C . LEU B 1 42 ? -1.353 -0.876 11.219 1 96.75 42 LEU B C 1
ATOM 1461 O O . LEU B 1 42 ? -0.373 -1.544 11.562 1 96.75 42 LEU B O 1
ATOM 1465 N N . ALA B 1 43 ? -1.248 0.073 10.383 1 96.06 43 ALA B N 1
ATOM 1466 C CA . ALA B 1 43 ? 0.019 0.46 9.766 1 96.06 43 ALA B CA 1
ATOM 1467 C C . ALA B 1 43 ? -0.093 1.825 9.094 1 96.06 43 ALA B C 1
ATOM 1469 O O . ALA B 1 43 ? -1.188 2.252 8.719 1 96.06 43 ALA B O 1
ATOM 1470 N N . VAL B 1 44 ? 0.962 2.516 8.953 1 95.88 44 VAL B N 1
ATOM 1471 C CA . VAL B 1 44 ? 1.062 3.777 8.219 1 95.88 44 VAL B CA 1
ATOM 1472 C C . VAL B 1 44 ? 2.496 3.98 7.734 1 95.88 44 VAL B C 1
ATOM 1474 O O . VAL B 1 44 ? 3.451 3.693 8.461 1 95.88 44 VAL B O 1
ATOM 1477 N N . ASP B 1 45 ? 2.578 4.367 6.484 1 94.94 45 ASP B N 1
ATOM 1478 C CA . ASP B 1 45 ? 3.889 4.699 5.934 1 94.94 45 ASP B CA 1
ATOM 1479 C C . ASP B 1 45 ? 3.762 5.656 4.75 1 94.94 45 ASP B C 1
ATOM 1481 O O . ASP B 1 45 ? 2.654 5.922 4.277 1 94.94 45 ASP B O 1
ATOM 1485 N N . GLY B 1 46 ? 4.879 6.234 4.418 1 94.5 46 GLY B N 1
ATOM 1486 C CA . GLY B 1 46 ? 5.023 7.043 3.219 1 94.5 46 GLY B CA 1
ATOM 1487 C C . GLY B 1 46 ? 6.059 6.5 2.252 1 94.5 46 GLY B C 1
ATOM 1488 O O . GLY B 1 46 ? 6.824 5.602 2.598 1 94.5 46 GLY B O 1
ATOM 1489 N N . LEU B 1 47 ? 5.977 7.059 1.071 1 95.88 47 LEU B N 1
ATOM 1490 C CA . LEU B 1 47 ? 6.926 6.652 0.042 1 95.88 47 LEU B CA 1
ATOM 1491 C C . LEU B 1 47 ? 7.871 7.793 -0.312 1 95.88 47 LEU B C 1
ATOM 1493 O O . LEU B 1 47 ? 7.473 8.961 -0.303 1 95.88 47 LEU B O 1
ATOM 1497 N N . SER B 1 48 ? 9.148 7.469 -0.603 1 94.88 48 SER B N 1
ATOM 1498 C CA . SER B 1 48 ? 10.086 8.438 -1.153 1 94.88 48 SER B CA 1
ATOM 1499 C C . SER B 1 48 ? 9.664 8.883 -2.549 1 94.88 48 SER B C 1
ATOM 1501 O O . SER B 1 48 ? 8.797 8.266 -3.17 1 94.88 48 SER B O 1
ATOM 1503 N N . PRO B 1 49 ? 10.203 9.953 -3.027 1 95.12 49 PRO B N 1
ATOM 1504 C CA . PRO B 1 49 ? 9.867 10.43 -4.375 1 95.12 49 PRO B CA 1
ATOM 1505 C C . PRO B 1 49 ? 10.039 9.344 -5.438 1 95.12 49 PRO B C 1
ATOM 1507 O O . PRO B 1 49 ? 10.82 8.414 -5.254 1 95.12 49 PRO B O 1
ATOM 1510 N N . THR B 1 50 ? 9.312 9.484 -6.543 1 97.38 50 THR B N 1
ATOM 1511 C CA . THR B 1 50 ? 9.328 8.484 -7.605 1 97.38 50 THR B CA 1
ATOM 1512 C C . THR B 1 50 ? 10.711 8.391 -8.242 1 97.38 50 THR B C 1
ATOM 1514 O O . THR B 1 50 ? 11.023 7.406 -8.914 1 97.38 50 THR B O 1
ATOM 1517 N N . SER B 1 51 ? 11.547 9.383 -8 1 96 51 SER B N 1
ATOM 1518 C CA . SER B 1 51 ? 12.914 9.328 -8.516 1 96 51 SER B CA 1
ATOM 1519 C C . SER B 1 51 ? 13.68 8.148 -7.922 1 96 51 SER B C 1
ATOM 1521 O O . SER B 1 51 ? 14.656 7.68 -8.508 1 96 51 SER B O 1
ATOM 1523 N N . ASP B 1 52 ? 13.227 7.617 -6.812 1 95.06 52 ASP B N 1
ATOM 1524 C CA . ASP B 1 52 ? 13.82 6.465 -6.145 1 95.06 52 ASP B CA 1
ATOM 1525 C C . ASP B 1 52 ? 13.172 5.164 -6.613 1 95.06 52 ASP B C 1
ATOM 1527 O O . ASP B 1 52 ? 13.531 4.082 -6.145 1 95.06 52 ASP B O 1
ATOM 1531 N N . GLY B 1 53 ? 12.172 5.281 -7.496 1 97.88 53 GLY B N 1
ATOM 1532 C CA . GLY B 1 53 ? 11.352 4.125 -7.824 1 97.88 53 GLY B CA 1
ATOM 1533 C C . GLY B 1 53 ? 11.727 3.486 -9.148 1 97.88 53 GLY B C 1
ATOM 1534 O O . GLY B 1 53 ? 12.547 4.023 -9.898 1 97.88 53 GLY B O 1
ATOM 1535 N N . TYR B 1 54 ? 11.18 2.303 -9.406 1 98.81 54 TYR B N 1
ATOM 1536 C CA . TYR B 1 54 ? 11.328 1.521 -10.633 1 98.81 54 TYR B CA 1
ATOM 1537 C C . TYR B 1 54 ? 9.969 1.039 -11.133 1 98.81 54 TYR B C 1
ATOM 1539 O O . TYR B 1 54 ? 9.078 0.735 -10.344 1 98.81 54 TYR B O 1
ATOM 1547 N N . ARG B 1 55 ? 9.898 1.011 -12.43 1 98.62 55 ARG B N 1
ATOM 1548 C CA . ARG B 1 55 ? 8.758 0.367 -13.078 1 98.62 55 ARG B CA 1
ATOM 1549 C C . ARG B 1 55 ? 9.188 -0.906 -13.797 1 98.62 55 ARG B C 1
ATOM 1551 O O . ARG B 1 55 ? 10.102 -0.879 -14.625 1 98.62 55 ARG B O 1
ATOM 1558 N N . VAL B 1 56 ? 8.578 -1.982 -13.438 1 98.69 56 VAL B N 1
ATOM 1559 C CA . VAL B 1 56 ? 8.82 -3.271 -14.078 1 98.69 56 VAL B CA 1
ATOM 1560 C C . VAL B 1 56 ? 7.625 -3.648 -14.945 1 98.69 56 VAL B C 1
ATOM 1562 O O . VAL B 1 56 ? 6.492 -3.711 -14.469 1 98.69 56 VAL B O 1
ATOM 1565 N N . THR B 1 57 ? 7.848 -3.879 -16.219 1 97.81 57 THR B N 1
ATOM 1566 C CA . THR B 1 57 ? 6.801 -4.285 -17.156 1 97.81 57 THR B CA 1
ATOM 1567 C C . THR B 1 57 ? 7.047 -5.707 -17.641 1 97.81 57 THR B C 1
ATOM 1569 O O . THR B 1 57 ? 8.172 -6.07 -17.984 1 97.81 57 THR B O 1
ATOM 1572 N N . TYR B 1 58 ? 5.949 -6.426 -17.609 1 96.75 58 TYR B N 1
ATOM 1573 C CA . TYR B 1 58 ? 6.02 -7.828 -18.016 1 96.75 58 TYR B CA 1
ATOM 1574 C C . TYR B 1 58 ? 5.371 -8.039 -19.375 1 96.75 58 TYR B C 1
ATOM 1576 O O . TYR B 1 58 ? 4.355 -7.414 -19.688 1 96.75 58 TYR B O 1
ATOM 1584 N N . SER B 1 59 ? 6.051 -8.82 -20.172 1 90.88 59 SER B N 1
ATOM 1585 C CA . SER B 1 59 ? 5.508 -9.203 -21.469 1 90.88 59 SER B CA 1
ATOM 1586 C C . SER B 1 59 ? 5.703 -10.695 -21.734 1 90.88 59 SER B C 1
ATOM 1588 O O . SER B 1 59 ? 6.629 -11.312 -21.203 1 90.88 59 SER B O 1
ATOM 1590 N N . LYS B 1 60 ? 4.852 -11.203 -22.469 1 85.5 60 LYS B N 1
ATOM 1591 C CA . LYS B 1 60 ? 4.871 -12.625 -22.797 1 85.5 60 LYS B CA 1
ATOM 1592 C C . LYS B 1 60 ? 6.121 -13 -23.594 1 85.5 60 LYS B C 1
ATOM 1594 O O . LYS B 1 60 ? 6.641 -14.109 -23.453 1 85.5 60 LYS B O 1
ATOM 1599 N N . ASP B 1 61 ? 6.598 -12.156 -24.25 1 83.94 61 ASP B N 1
ATOM 1600 C CA . ASP B 1 61 ? 7.582 -12.461 -25.281 1 83.94 61 ASP B CA 1
ATOM 1601 C C . ASP B 1 61 ? 9 -12.219 -24.781 1 83.94 61 ASP B C 1
ATOM 1603 O O . ASP B 1 61 ? 9.961 -12.281 -25.547 1 83.94 61 ASP B O 1
ATOM 1607 N N . GLY B 1 62 ? 9.148 -11.938 -23.609 1 86.31 62 GLY B N 1
ATOM 1608 C CA . GLY B 1 62 ? 10.516 -11.641 -23.219 1 86.31 62 GLY B CA 1
ATOM 1609 C C . GLY B 1 62 ? 10.664 -11.344 -21.734 1 86.31 62 GLY B C 1
ATOM 1610 O O . GLY B 1 62 ? 9.703 -11.469 -20.969 1 86.31 62 GLY B O 1
ATOM 1611 N N . PRO B 1 63 ? 11.906 -11.055 -21.438 1 92.75 63 PRO B N 1
ATOM 1612 C CA . PRO B 1 63 ? 12.188 -10.734 -20.031 1 92.75 63 PRO B CA 1
ATOM 1613 C C . PRO B 1 63 ? 11.516 -9.445 -19.578 1 92.75 63 PRO B C 1
ATOM 1615 O O . PRO B 1 63 ? 11.234 -8.562 -20.391 1 92.75 63 PRO B O 1
ATOM 1618 N N . ALA B 1 64 ? 11.219 -9.336 -18.328 1 95.62 64 ALA B N 1
ATOM 1619 C CA . ALA B 1 64 ? 10.664 -8.102 -17.766 1 95.62 64 ALA B CA 1
ATOM 1620 C C . ALA B 1 64 ? 11.578 -6.914 -18.047 1 95.62 64 ALA B C 1
ATOM 1622 O O . ALA B 1 64 ? 12.805 -7.035 -17.984 1 95.62 64 ALA B O 1
ATOM 1623 N N . GLN B 1 65 ? 11 -5.797 -18.406 1 97.06 65 GLN B N 1
ATOM 1624 C CA . GLN B 1 65 ? 11.719 -4.551 -18.641 1 97.06 65 GLN B CA 1
ATOM 1625 C C . GLN B 1 65 ? 11.625 -3.629 -17.422 1 97.06 65 GLN B C 1
ATOM 1627 O O . GLN B 1 65 ? 10.594 -3.568 -16.766 1 97.06 65 GLN B O 1
ATOM 1632 N N . VAL B 1 66 ? 12.742 -2.906 -17.203 1 98.25 66 VAL B N 1
ATOM 1633 C CA . VAL B 1 66 ? 12.797 -2.049 -16.031 1 98.25 66 VAL B CA 1
ATOM 1634 C C . VAL B 1 66 ? 13.164 -0.624 -16.438 1 98.25 66 VAL B C 1
ATOM 1636 O O . VAL B 1 66 ? 14.094 -0.416 -17.219 1 98.25 66 VAL B O 1
ATOM 1639 N N . ILE B 1 67 ? 12.422 0.347 -15.945 1 98.12 67 ILE B N 1
ATOM 1640 C CA . ILE B 1 67 ? 12.797 1.752 -16.078 1 98.12 67 ILE B CA 1
ATOM 1641 C C . ILE B 1 67 ? 12.844 2.4 -14.695 1 98.12 67 ILE B C 1
ATOM 1643 O O . ILE B 1 67 ? 12.016 2.096 -13.828 1 98.12 67 ILE B O 1
ATOM 1647 N N . LYS B 1 68 ? 13.82 3.189 -14.523 1 98.25 68 LYS B N 1
ATOM 1648 C CA . LYS B 1 68 ? 13.938 3.924 -13.273 1 98.25 68 LYS B CA 1
ATOM 1649 C C . LYS B 1 68 ? 13.172 5.242 -13.328 1 98.25 68 LYS B C 1
ATOM 1651 O O . LYS B 1 68 ? 13.078 5.863 -14.391 1 98.25 68 LYS B O 1
ATOM 1656 N N . GLY B 1 69 ? 12.68 5.727 -12.195 1 97.75 69 GLY B N 1
ATOM 1657 C CA . GLY B 1 69 ? 12.023 7.023 -12.133 1 97.75 69 GLY B CA 1
ATOM 1658 C C . GLY B 1 69 ? 12.961 8.18 -12.43 1 97.75 69 GLY B C 1
ATOM 1659 O O . GLY B 1 69 ? 14.117 7.973 -12.805 1 97.75 69 GLY B O 1
ATOM 1660 N N . PRO B 1 70 ? 12.469 9.289 -12.344 1 97.69 70 PRO B N 1
ATOM 1661 C CA . PRO B 1 70 ? 11.172 9.703 -11.797 1 97.69 70 PRO B CA 1
ATOM 1662 C C . PRO B 1 70 ? 10.016 9.438 -12.758 1 97.69 70 PRO B C 1
ATOM 1664 O O . PRO B 1 70 ? 10.227 9.289 -13.961 1 97.69 70 PRO B O 1
ATOM 1667 N N . PHE B 1 71 ? 8.82 9.344 -12.219 1 97.88 71 PHE B N 1
ATOM 1668 C CA . PHE B 1 71 ? 7.59 9.188 -12.984 1 97.88 71 PHE B CA 1
ATOM 1669 C C . PHE B 1 71 ? 6.77 10.477 -12.961 1 97.88 71 PHE B C 1
ATOM 1671 O O . PHE B 1 71 ? 7.027 11.367 -12.148 1 97.88 71 PHE B O 1
ATOM 1678 N N . ASP B 1 72 ? 5.848 10.594 -13.898 1 96.44 72 ASP B N 1
ATOM 1679 C CA . ASP B 1 72 ? 5.012 11.789 -13.992 1 96.44 72 ASP B CA 1
ATOM 1680 C C . ASP B 1 72 ? 3.77 11.656 -13.117 1 96.44 72 ASP B C 1
ATOM 1682 O O . ASP B 1 72 ? 2.754 11.109 -13.547 1 96.44 72 ASP B O 1
ATOM 1686 N N . VAL B 1 73 ? 3.758 12.281 -11.961 1 95.88 73 VAL B N 1
ATOM 1687 C CA . VAL B 1 73 ? 2.686 12.094 -10.984 1 95.88 73 VAL B CA 1
ATOM 1688 C C . VAL B 1 73 ? 1.479 12.945 -11.383 1 95.88 73 VAL B C 1
ATOM 1690 O O . VAL B 1 73 ? 0.391 12.781 -10.828 1 95.88 73 VAL B O 1
ATOM 1693 N N . GLU B 1 74 ? 1.642 13.805 -12.258 1 92.81 74 GLU B N 1
ATOM 1694 C CA . GLU B 1 74 ? 0.519 14.609 -12.727 1 92.81 74 GLU B CA 1
ATOM 1695 C C . GLU B 1 74 ? -0.28 13.867 -13.797 1 92.81 74 GLU B C 1
ATOM 1697 O O . GLU B 1 74 ? -1.478 14.109 -13.961 1 92.81 74 GLU B O 1
ATOM 1702 N N . LYS B 1 75 ? 0.373 12.953 -14.516 1 93.69 75 LYS B N 1
ATOM 1703 C CA . LYS B 1 75 ? -0.271 12.219 -15.602 1 93.69 75 LYS B CA 1
ATOM 1704 C C . LYS B 1 75 ? -0.588 10.789 -15.188 1 93.69 75 LYS B C 1
ATOM 1706 O O . LYS B 1 75 ? -1.417 10.117 -15.812 1 93.69 75 LYS B O 1
ATOM 1711 N N . GLU B 1 76 ? 0.195 10.367 -14.273 1 95.06 76 GLU B N 1
ATOM 1712 C CA . GLU B 1 76 ? 0.008 9.008 -13.758 1 95.06 76 GLU B CA 1
ATOM 1713 C C . GLU B 1 76 ? -0.541 9.031 -12.336 1 95.06 76 GLU B C 1
ATOM 1715 O O . GLU B 1 76 ? -0.334 10 -11.602 1 95.06 76 GLU B O 1
ATOM 1720 N N . ASP B 1 77 ? -1.259 8.07 -11.891 1 95.44 77 ASP B N 1
ATOM 1721 C CA . ASP B 1 77 ? -1.878 7.996 -10.57 1 95.44 77 ASP B CA 1
ATOM 1722 C C . ASP B 1 77 ? -1.021 7.184 -9.602 1 95.44 77 ASP B C 1
ATOM 1724 O O . ASP B 1 77 ? -1.442 6.125 -9.125 1 95.44 77 ASP B O 1
ATOM 1728 N N . HIS B 1 78 ? 0.033 7.812 -9.203 1 97.56 78 HIS B N 1
ATOM 1729 C CA . HIS B 1 78 ? 0.904 7.152 -8.242 1 97.56 78 HIS B CA 1
ATOM 1730 C C . HIS B 1 78 ? 0.433 7.398 -6.812 1 97.56 78 HIS B C 1
ATOM 1732 O O . HIS B 1 78 ? -0.323 8.336 -6.555 1 97.56 78 HIS B O 1
ATOM 1738 N N . VAL B 1 79 ? 0.841 6.516 -5.938 1 97.69 79 VAL B N 1
ATOM 1739 C CA . VAL B 1 79 ? 0.596 6.637 -4.504 1 97.69 79 VAL B CA 1
ATOM 1740 C C . VAL B 1 79 ? 1.835 7.199 -3.812 1 97.69 79 VAL B C 1
ATOM 1742 O O . VAL B 1 79 ? 2.965 6.855 -4.172 1 97.69 79 VAL B O 1
ATOM 1745 N N . CYS B 1 80 ? 1.646 8.055 -2.762 1 96.25 80 CYS B N 1
ATOM 1746 C CA . CYS B 1 80 ? 2.799 8.586 -2.045 1 96.25 80 CYS B CA 1
ATOM 1747 C C . CYS B 1 80 ? 2.783 8.148 -0.585 1 96.25 80 CYS B C 1
ATOM 1749 O O . CYS B 1 80 ? 3.705 8.461 0.17 1 96.25 80 CYS B O 1
ATOM 1751 N N . GLY B 1 81 ? 1.75 7.406 -0.125 1 96.75 81 GLY B N 1
ATOM 1752 C CA . GLY B 1 81 ? 1.616 6.906 1.233 1 96.75 81 GLY B CA 1
ATOM 1753 C C . GLY B 1 81 ? 0.285 6.227 1.489 1 96.75 81 GLY B C 1
ATOM 1754 O O . GLY B 1 81 ? -0.577 6.184 0.609 1 96.75 81 GLY B O 1
ATOM 1755 N N . TRP B 1 82 ? 0.2 5.641 2.744 1 98.06 82 TRP B N 1
ATOM 1756 C CA . TRP B 1 82 ? -1.045 4.941 3.039 1 98.06 82 TRP B CA 1
ATOM 1757 C C . TRP B 1 82 ? -1.228 4.762 4.543 1 98.06 82 TRP B C 1
ATOM 1759 O O . TRP B 1 82 ? -0.286 4.957 5.316 1 98.06 82 TRP B O 1
ATOM 1769 N N . TRP B 1 83 ? -2.436 4.586 4.887 1 98.38 83 TRP B N 1
ATOM 1770 C CA . TRP B 1 83 ? -2.812 3.973 6.156 1 98.38 83 TRP B CA 1
ATOM 1771 C C . TRP B 1 83 ? -3.488 2.623 5.934 1 98.38 83 TRP B C 1
ATOM 1773 O O . TRP B 1 83 ? -4.164 2.422 4.922 1 98.38 83 TRP B O 1
ATOM 1783 N N . ILE B 1 84 ? -3.328 1.726 6.855 1 98.38 84 ILE B N 1
ATOM 1784 C CA . ILE B 1 84 ? -4.164 0.531 6.926 1 98.38 84 ILE B CA 1
ATOM 1785 C C . ILE B 1 84 ? -5.004 0.564 8.203 1 98.38 84 ILE B C 1
ATOM 1787 O O . ILE B 1 84 ? -4.465 0.696 9.305 1 98.38 84 ILE B O 1
ATOM 1791 N N . LEU B 1 85 ? -6.25 0.431 8.016 1 98.5 85 LEU B N 1
ATOM 1792 C CA . LEU B 1 85 ? -7.207 0.501 9.117 1 98.5 85 LEU B CA 1
ATOM 1793 C C . LEU B 1 85 ? -7.992 -0.8 9.242 1 98.5 85 LEU B C 1
ATOM 1795 O O . LEU B 1 85 ? -8.242 -1.478 8.242 1 98.5 85 LEU B O 1
ATOM 1799 N N . LYS B 1 86 ? -8.281 -1.169 10.414 1 97.88 86 LYS B N 1
ATOM 1800 C CA . LYS B 1 86 ? -9.289 -2.186 10.711 1 97.88 86 LYS B CA 1
ATOM 1801 C C . LYS B 1 86 ? -10.578 -1.552 11.219 1 97.88 86 LYS B C 1
ATOM 1803 O O . LYS B 1 86 ? -10.602 -0.972 12.305 1 97.88 86 LYS B O 1
ATOM 1808 N N . THR B 1 87 ? -11.68 -1.583 10.445 1 98.06 87 THR B N 1
ATOM 1809 C CA . THR B 1 87 ? -12.938 -0.913 10.766 1 98.06 87 THR B CA 1
ATOM 1810 C C . THR B 1 87 ? -14.117 -1.86 10.578 1 98.06 87 THR B C 1
ATOM 1812 O O . THR B 1 87 ? -13.969 -2.941 10.008 1 98.06 87 THR B O 1
ATOM 1815 N N . LYS B 1 88 ? -15.242 -1.438 11.062 1 97.69 88 LYS B N 1
ATOM 1816 C CA . LYS B 1 88 ? -16.438 -2.279 10.992 1 97.69 88 LYS B CA 1
ATOM 1817 C C . LYS B 1 88 ? -16.844 -2.523 9.539 1 97.69 88 LYS B C 1
ATOM 1819 O O . LYS B 1 88 ? -17.344 -3.6 9.203 1 97.69 88 LYS B O 1
ATOM 1824 N N . ASP B 1 89 ? -16.75 -1.521 8.703 1 97.5 89 ASP B N 1
ATOM 1825 C CA . ASP B 1 89 ? -17.062 -1.597 7.281 1 97.5 89 ASP B CA 1
ATOM 1826 C C . ASP B 1 89 ? -16.375 -0.474 6.512 1 97.5 89 ASP B C 1
ATOM 1828 O O . ASP B 1 89 ? -15.578 0.281 7.078 1 97.5 89 ASP B O 1
ATOM 1832 N N . GLY B 1 90 ? -16.625 -0.445 5.227 1 98 90 GLY B N 1
ATOM 1833 C CA . GLY B 1 90 ? -16.016 0.561 4.367 1 98 90 GLY B CA 1
ATOM 1834 C C . GLY B 1 90 ? -16.469 1.972 4.691 1 98 90 GLY B C 1
ATOM 1835 O O . GLY B 1 90 ? -15.703 2.926 4.547 1 98 90 GLY B O 1
ATOM 1836 N N . GLU B 1 91 ? -17.625 2.119 5.18 1 98.31 91 GLU B N 1
ATOM 1837 C CA . GLU B 1 91 ? -18.156 3.441 5.508 1 98.31 91 GLU B CA 1
ATOM 1838 C C . GLU B 1 91 ? -17.422 4.047 6.699 1 98.31 91 GLU B C 1
ATOM 1840 O O . GLU B 1 91 ? -17.156 5.25 6.73 1 98.31 91 GLU B O 1
ATOM 1845 N N . GLU B 1 92 ? -17.125 3.213 7.656 1 98.62 92 GLU B N 1
ATOM 1846 C CA . GLU B 1 92 ? -16.328 3.719 8.773 1 98.62 92 GLU B CA 1
ATOM 1847 C C . GLU B 1 92 ? -14.93 4.121 8.32 1 98.62 92 GLU B C 1
ATOM 1849 O O . GLU B 1 92 ? -14.398 5.141 8.766 1 98.62 92 GLU B O 1
ATOM 1854 N N . ALA B 1 93 ? -14.297 3.314 7.445 1 98.75 93 ALA B N 1
ATOM 1855 C CA . ALA B 1 93 ? -12.992 3.68 6.902 1 98.75 93 ALA B CA 1
ATOM 1856 C C . ALA B 1 93 ? -13.047 5.027 6.191 1 98.75 93 ALA B C 1
ATOM 1858 O O . ALA B 1 93 ? -12.156 5.863 6.355 1 98.75 93 ALA B O 1
ATOM 1859 N N . VAL B 1 94 ? -14.133 5.254 5.457 1 98.81 94 VAL B N 1
ATOM 1860 C CA . VAL B 1 94 ? -14.328 6.504 4.73 1 98.81 94 VAL B CA 1
ATOM 1861 C C . VAL B 1 94 ? -14.523 7.652 5.715 1 98.81 94 VAL B C 1
ATOM 1863 O O . VAL B 1 94 ? -14.031 8.766 5.484 1 98.81 94 VAL B O 1
ATOM 1866 N N . SER B 1 95 ? -15.219 7.379 6.758 1 98.56 95 SER B N 1
ATOM 1867 C CA . SER B 1 95 ? -15.414 8.414 7.762 1 98.56 95 SER B CA 1
ATOM 1868 C C . SER B 1 95 ? -14.086 8.883 8.352 1 98.56 95 SER B C 1
ATOM 1870 O O . SER B 1 95 ? -13.906 10.07 8.633 1 98.56 95 SER B O 1
ATOM 1872 N N . TRP B 1 96 ? -13.164 7.996 8.547 1 98.62 96 TRP B N 1
ATOM 1873 C CA . TRP B 1 96 ? -11.82 8.359 8.992 1 98.62 96 TRP B CA 1
ATOM 1874 C C . TRP B 1 96 ? -11.07 9.102 7.891 1 98.62 96 TRP B C 1
ATOM 1876 O O . TRP B 1 96 ? -10.383 10.094 8.156 1 98.62 96 TRP B O 1
ATOM 1886 N N . ALA B 1 97 ? -11.242 8.633 6.629 1 98.69 97 ALA B N 1
ATOM 1887 C CA . ALA B 1 97 ? -10.562 9.281 5.508 1 98.69 97 ALA B CA 1
ATOM 1888 C C . ALA B 1 97 ? -10.977 10.742 5.391 1 98.69 97 ALA B C 1
ATOM 1890 O O . ALA B 1 97 ? -10.148 11.609 5.094 1 98.69 97 ALA B O 1
A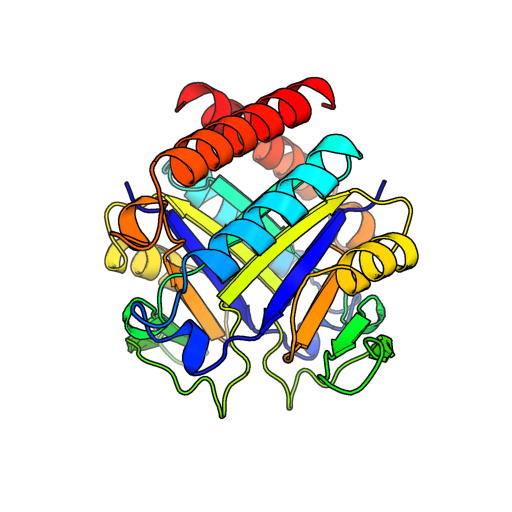TOM 1891 N N . LYS B 1 98 ? -12.195 11.008 5.648 1 97.81 98 LYS B N 1
ATOM 1892 C CA . LYS B 1 98 ? -12.727 12.367 5.527 1 97.81 98 LYS B CA 1
ATOM 1893 C C . LYS B 1 98 ? -12.078 13.297 6.547 1 97.81 98 LYS B C 1
ATOM 1895 O O . LYS B 1 98 ? -12.148 14.523 6.406 1 97.81 98 LYS B O 1
ATOM 1900 N N . LYS B 1 99 ? -11.484 12.75 7.57 1 96.44 99 LYS B N 1
ATOM 1901 C CA . LYS B 1 99 ? -10.906 13.547 8.648 1 96.44 99 LYS B CA 1
ATOM 1902 C C . LYS B 1 99 ? -9.43 13.828 8.383 1 96.44 99 LYS B C 1
ATOM 1904 O O . LYS B 1 99 ? -8.781 14.531 9.164 1 96.44 99 LYS B O 1
ATOM 1909 N N . ILE B 1 100 ? -8.875 13.211 7.336 1 96.75 100 ILE B N 1
ATOM 1910 C CA . ILE B 1 100 ? -7.488 13.5 6.996 1 96.75 100 ILE B CA 1
ATOM 1911 C C . ILE B 1 100 ? -7.324 15 6.754 1 96.75 100 ILE B C 1
ATOM 1913 O O . ILE B 1 100 ? -8.117 15.609 6.031 1 96.75 100 ILE B O 1
ATOM 1917 N N . PRO B 1 101 ? -6.293 15.562 7.305 1 92.94 101 PRO B N 1
ATOM 1918 C CA . PRO B 1 101 ? -6.148 17.016 7.219 1 92.94 101 PRO B CA 1
ATOM 1919 C C . PRO B 1 101 ? -5.555 17.469 5.887 1 92.94 101 PRO B C 1
ATOM 1921 O O . PRO B 1 101 ? -4.559 18.203 5.863 1 92.94 101 PRO B O 1
ATOM 1924 N N . PHE B 1 102 ? -6.168 17.141 4.812 1 93.62 102 PHE B N 1
ATOM 1925 C CA . PHE B 1 102 ? -5.758 17.578 3.484 1 93.62 102 PHE B CA 1
ATOM 1926 C C . PHE B 1 102 ? -6.59 18.781 3.031 1 93.62 102 PHE B C 1
ATOM 1928 O O . PHE B 1 102 ? -7.797 18.812 3.264 1 93.62 102 PHE B O 1
ATOM 1935 N N . LYS B 1 103 ? -5.879 19.703 2.5 1 90.25 103 LYS B N 1
ATOM 1936 C CA . LYS B 1 103 ? -6.57 20.844 1.913 1 90.25 103 LYS B CA 1
ATOM 1937 C C . LYS B 1 103 ? -7.02 20.547 0.485 1 90.25 103 LYS B C 1
ATOM 1939 O O . LYS B 1 103 ? -7.977 21.141 -0.011 1 90.25 103 LYS B O 1
ATOM 1944 N N . GLU B 1 104 ? -6.332 19.719 -0.16 1 93.56 104 GLU B N 1
ATOM 1945 C CA . GLU B 1 104 ? -6.613 19.234 -1.511 1 93.56 104 GLU B CA 1
ATOM 1946 C C . GLU B 1 104 ? -6.055 17.844 -1.732 1 93.56 104 GLU B C 1
ATOM 1948 O O . GLU B 1 104 ? -5.289 17.328 -0.908 1 93.56 104 GLU B O 1
ATOM 1953 N N . GLY B 1 105 ? -6.492 17.25 -2.854 1 95.5 105 GLY B N 1
ATOM 1954 C CA . GLY B 1 105 ? -5.957 15.945 -3.209 1 95.5 105 GLY B CA 1
ATOM 1955 C C . GLY B 1 105 ? -7.008 14.852 -3.205 1 95.5 105 GLY B C 1
ATOM 1956 O O . GLY B 1 105 ? -8.203 15.125 -3.299 1 95.5 105 GLY B O 1
ATOM 1957 N N . GLU B 1 106 ? -6.453 13.617 -3.207 1 97.5 106 GLU B N 1
ATOM 1958 C CA . GLU B 1 106 ? -7.324 12.453 -3.363 1 97.5 106 GLU B CA 1
ATOM 1959 C C . GLU B 1 106 ? -6.789 11.258 -2.59 1 97.5 106 GLU B C 1
ATOM 1961 O O . GLU B 1 106 ? -5.578 11.016 -2.568 1 97.5 106 GLU B O 1
ATOM 1966 N N . VAL B 1 107 ? -7.719 10.57 -1.93 1 98.5 107 VAL B N 1
ATOM 1967 C CA . VAL B 1 107 ? -7.434 9.305 -1.25 1 98.5 107 VAL B CA 1
ATOM 1968 C C . VAL B 1 107 ? -8.391 8.227 -1.754 1 98.5 107 VAL B C 1
ATOM 1970 O O . VAL B 1 107 ? -9.594 8.445 -1.848 1 98.5 107 VAL B O 1
ATOM 1973 N N . VAL B 1 108 ? -7.871 7.09 -2.074 1 98.75 108 VAL B N 1
ATOM 1974 C CA . VAL B 1 108 ? -8.695 5.949 -2.461 1 98.75 108 VAL B CA 1
ATOM 1975 C C . VAL B 1 108 ? -8.695 4.914 -1.34 1 98.75 108 VAL B C 1
ATOM 1977 O O . VAL B 1 108 ? -7.641 4.508 -0.854 1 98.75 108 VAL B O 1
ATOM 1980 N N . VAL B 1 109 ? -9.844 4.559 -0.937 1 98.88 109 VAL B N 1
ATOM 1981 C CA . VAL B 1 109 ? -10.047 3.57 0.117 1 98.88 109 VAL B CA 1
ATOM 1982 C C . VAL B 1 109 ? -10.367 2.213 -0.504 1 98.88 109 VAL B C 1
ATOM 1984 O O . VAL B 1 109 ? -11.352 2.072 -1.233 1 98.88 109 VAL B O 1
ATOM 1987 N N . ARG B 1 110 ? -9.539 1.263 -0.244 1 98.75 110 ARG B N 1
ATOM 1988 C CA . ARG B 1 110 ? -9.703 -0.068 -0.82 1 98.75 110 ARG B CA 1
ATOM 1989 C C . ARG B 1 110 ? -9.719 -1.138 0.267 1 98.75 110 ARG B C 1
ATOM 1991 O O . ARG B 1 110 ? -8.945 -1.069 1.225 1 98.75 110 ARG B O 1
ATOM 1998 N N . ARG B 1 111 ? -10.602 -2.084 0.105 1 97.94 111 ARG B N 1
ATOM 1999 C CA . ARG B 1 111 ? -10.648 -3.188 1.059 1 97.94 111 ARG B CA 1
ATOM 2000 C C . ARG B 1 111 ? -9.531 -4.188 0.792 1 97.94 111 ARG B C 1
ATOM 2002 O O . ARG B 1 111 ? -9.281 -4.555 -0.358 1 97.94 111 ARG B O 1
ATOM 2009 N N . ILE B 1 112 ? -8.789 -4.543 1.819 1 97.25 112 ILE B N 1
ATOM 2010 C CA . ILE B 1 112 ? -7.781 -5.586 1.707 1 97.25 112 ILE B CA 1
ATOM 2011 C C . ILE B 1 112 ? -8.453 -6.957 1.71 1 97.25 112 ILE B C 1
ATOM 2013 O O . ILE B 1 112 ? -9.234 -7.273 2.613 1 97.25 112 ILE B O 1
ATOM 2017 N N . ALA B 1 113 ? -8.148 -7.711 0.711 1 92.44 113 ALA B N 1
ATOM 2018 C CA . ALA B 1 113 ? -8.789 -9.016 0.525 1 92.44 113 ALA B CA 1
ATOM 2019 C C . ALA B 1 113 ? -8.359 -9.992 1.609 1 92.44 113 ALA B C 1
ATOM 2021 O O . ALA B 1 113 ? -7.285 -9.844 2.201 1 92.44 113 ALA B O 1
ATOM 2022 N N . GLY B 1 114 ? -9.227 -10.844 1.979 1 82.94 114 GLY B N 1
ATOM 2023 C CA . GLY B 1 114 ? -8.93 -11.992 2.814 1 82.94 114 GLY B CA 1
ATOM 2024 C C . GLY B 1 114 ? -9.031 -13.312 2.074 1 82.94 114 GLY B C 1
ATOM 2025 O O . GLY B 1 114 ? -9.508 -13.352 0.939 1 82.94 114 GLY B O 1
ATOM 2026 N N . PHE B 1 115 ? -8.516 -14.367 2.584 1 74 115 PHE B N 1
ATOM 2027 C CA . PHE B 1 115 ? -8.547 -15.68 1.955 1 74 115 PHE B CA 1
ATOM 2028 C C . PHE B 1 115 ? -9.977 -16.062 1.57 1 74 115 PHE B C 1
ATOM 2030 O O . PHE B 1 115 ? -10.188 -16.781 0.597 1 74 115 PHE B O 1
ATOM 2037 N N . GLU B 1 116 ? -10.891 -15.555 2.352 1 74.81 116 GLU B N 1
ATOM 2038 C CA . GLU B 1 116 ? -12.297 -15.875 2.107 1 74.81 116 GLU B CA 1
ATOM 2039 C C . GLU B 1 116 ? -12.789 -15.242 0.811 1 74.81 116 GLU B C 1
ATOM 2041 O O . GLU B 1 116 ? -13.773 -15.695 0.228 1 74.81 116 GLU B O 1
ATOM 2046 N N . ASP B 1 117 ? -12.125 -14.328 0.322 1 79.56 117 ASP B N 1
ATOM 2047 C CA . ASP B 1 117 ? -12.555 -13.602 -0.87 1 79.56 117 ASP B CA 1
ATOM 2048 C C . ASP B 1 117 ? -12.234 -14.391 -2.139 1 79.56 117 ASP B C 1
ATOM 2050 O O . ASP B 1 117 ? -12.773 -14.094 -3.209 1 79.56 117 ASP B O 1
ATOM 2054 N N . PHE B 1 118 ? -11.398 -15.289 -2.092 1 76.69 118 PHE B N 1
ATOM 2055 C CA . PHE B 1 118 ? -10.977 -16.031 -3.271 1 76.69 118 PHE B CA 1
ATOM 2056 C C . PHE B 1 118 ? -11.82 -17.297 -3.445 1 76.69 118 PHE B C 1
ATOM 2058 O O . PHE B 1 118 ? -11.719 -17.984 -4.461 1 76.69 118 PHE B O 1
ATOM 2065 N N . GLY B 1 119 ? -12.797 -17.438 -2.498 1 70.5 119 GLY B N 1
ATOM 2066 C CA . GLY B 1 119 ? -13.766 -18.516 -2.605 1 70.5 119 GLY B CA 1
ATOM 2067 C C . GLY B 1 119 ? -13.133 -19.859 -2.941 1 70.5 119 GLY B C 1
ATOM 2068 O O . GLY B 1 119 ? -12.18 -20.281 -2.287 1 70.5 119 GLY B O 1
ATOM 2069 N N . ASP B 1 120 ? -13.734 -20.453 -4.016 1 72.62 120 ASP B N 1
ATOM 2070 C CA . ASP B 1 120 ? -13.391 -21.812 -4.402 1 72.62 120 ASP B CA 1
ATOM 2071 C C . ASP B 1 120 ? -12.078 -21.844 -5.188 1 72.62 120 ASP B C 1
ATOM 2073 O O . ASP B 1 120 ? -11.531 -22.922 -5.445 1 72.62 120 ASP B O 1
ATOM 2077 N N . ALA B 1 121 ? -11.648 -20.688 -5.5 1 76.88 121 ALA B N 1
ATOM 2078 C CA . ALA B 1 121 ? -10.414 -20.656 -6.266 1 76.88 121 ALA B CA 1
ATOM 2079 C C . ALA B 1 121 ? -9.219 -21.031 -5.398 1 76.88 121 ALA B C 1
ATOM 2081 O O . ALA B 1 121 ? -8.156 -21.391 -5.914 1 76.88 121 ALA B O 1
ATOM 2082 N N . VAL B 1 122 ? -9.422 -21.047 -4.125 1 79.88 122 VAL B N 1
ATOM 2083 C CA . VAL B 1 122 ? -8.352 -21.391 -3.195 1 79.88 122 VAL B CA 1
ATOM 2084 C C . VAL B 1 122 ? -8.539 -22.812 -2.68 1 79.88 122 VAL B C 1
ATOM 2086 O O . VAL B 1 122 ? -9.477 -23.078 -1.922 1 79.88 122 VAL B O 1
ATOM 2089 N N . THR B 1 123 ? -7.633 -23.688 -3.141 1 85.25 123 THR B N 1
ATOM 2090 C CA . THR B 1 123 ? -7.676 -25.062 -2.643 1 85.25 123 THR B CA 1
ATOM 2091 C C . THR B 1 123 ? -7.312 -25.109 -1.161 1 85.25 123 THR B C 1
ATOM 2093 O O . THR B 1 123 ? -6.746 -24.156 -0.624 1 85.25 123 THR B O 1
ATOM 2096 N N . GLU B 1 124 ? -7.672 -26.203 -0.588 1 86 124 GLU B N 1
ATOM 2097 C CA . GLU B 1 124 ? -7.328 -26.375 0.821 1 86 124 GLU B CA 1
ATOM 2098 C C . GLU B 1 124 ? -5.82 -26.297 1.035 1 86 124 GLU B C 1
ATOM 2100 O O . GLU B 1 124 ? -5.355 -25.734 2.035 1 86 124 GLU B O 1
ATOM 2105 N N . ASP B 1 125 ? -5.141 -26.875 0.158 1 89.19 125 ASP B N 1
ATOM 2106 C CA . ASP B 1 125 ? -3.684 -26.844 0.264 1 89.19 125 ASP B CA 1
ATOM 2107 C C . ASP B 1 125 ? -3.162 -25.406 0.245 1 89.19 125 ASP B C 1
ATOM 2109 O O . ASP B 1 125 ? -2.344 -25.016 1.085 1 89.19 125 ASP B O 1
ATOM 2113 N N . VAL B 1 126 ? -3.635 -24.609 -0.66 1 86.88 126 VAL B N 1
ATOM 2114 C CA . VAL B 1 126 ? -3.207 -23.219 -0.785 1 86.88 126 VAL B CA 1
ATOM 2115 C C . VAL B 1 126 ? -3.613 -22.438 0.463 1 86.88 126 VAL B C 1
ATOM 2117 O O . VAL B 1 126 ? -2.854 -21.609 0.954 1 86.88 126 VAL B O 1
ATOM 2120 N N . ARG B 1 127 ? -4.711 -22.719 0.934 1 86.88 127 ARG B N 1
ATOM 2121 C CA . ARG B 1 127 ? -5.188 -22.078 2.15 1 86.88 127 ARG B CA 1
ATOM 2122 C C . ARG B 1 127 ? -4.234 -22.328 3.316 1 86.88 127 ARG B C 1
ATOM 2124 O O . ARG B 1 127 ? -3.914 -21.406 4.07 1 86.88 127 ARG B O 1
ATOM 2131 N N . GLU B 1 128 ? -3.844 -23.547 3.447 1 89.94 128 GLU B N 1
ATOM 2132 C CA . GLU B 1 128 ? -2.924 -23.922 4.523 1 89.94 128 GLU B CA 1
ATOM 2133 C C . GLU B 1 128 ? -1.565 -23.25 4.336 1 89.94 128 GLU B C 1
ATOM 2135 O O . GLU B 1 128 ? -0.957 -22.781 5.301 1 89.94 128 GLU B O 1
ATOM 2140 N N . ARG B 1 129 ? -1.17 -23.266 3.156 1 89.94 129 ARG B N 1
ATOM 2141 C CA . ARG B 1 129 ? 0.117 -22.641 2.848 1 89.94 129 ARG B CA 1
ATOM 2142 C C . ARG B 1 129 ? 0.092 -21.156 3.145 1 89.94 129 ARG B C 1
ATOM 2144 O O . ARG B 1 129 ? 1.06 -20.594 3.676 1 89.94 129 ARG B O 1
ATOM 2151 N N . GLU B 1 130 ? -0.938 -20.5 2.758 1 88.25 130 GLU B N 1
ATOM 2152 C CA . GLU B 1 130 ? -1.079 -19.062 3.014 1 88.25 130 GLU B CA 1
ATOM 2153 C C . GLU B 1 130 ? -1.11 -18.766 4.512 1 88.25 130 GLU B C 1
ATOM 2155 O O . GLU B 1 130 ? -0.541 -17.781 4.965 1 88.25 130 GLU B O 1
ATOM 2160 N N . LYS B 1 131 ? -1.849 -19.641 5.184 1 89.19 131 LYS B N 1
ATOM 2161 C CA . LYS B 1 131 ? -1.882 -19.484 6.633 1 89.19 131 LYS B CA 1
ATOM 2162 C C . LYS B 1 131 ? -0.483 -19.609 7.23 1 89.19 131 LYS B C 1
ATOM 2164 O O . LYS B 1 131 ? -0.089 -18.812 8.07 1 89.19 131 LYS B O 1
ATOM 2169 N N . LYS B 1 132 ? 0.235 -20.578 6.805 1 92.25 132 LYS B N 1
ATOM 2170 C CA . LYS B 1 132 ? 1.598 -20.797 7.285 1 92.25 132 LYS B CA 1
ATOM 2171 C C . LYS B 1 132 ? 2.496 -19.609 6.926 1 92.25 132 LYS B C 1
ATOM 2173 O O . LYS B 1 132 ? 3.334 -19.203 7.727 1 92.25 132 LYS B O 1
ATOM 2178 N N . LEU B 1 133 ? 2.287 -19.156 5.785 1 91.5 133 LEU B N 1
ATOM 2179 C CA . LEU B 1 133 ? 3.074 -18.016 5.32 1 91.5 133 LEU B CA 1
ATOM 2180 C C . LEU B 1 133 ? 2.818 -16.781 6.188 1 91.5 133 LEU B C 1
ATOM 2182 O O . LEU B 1 133 ? 3.762 -16.125 6.633 1 91.5 133 LEU B O 1
ATOM 2186 N N . THR B 1 134 ? 1.563 -16.469 6.406 1 89.19 134 THR B N 1
ATOM 2187 C CA . THR B 1 134 ? 1.182 -15.32 7.215 1 89.19 134 THR B CA 1
ATOM 2188 C C . THR B 1 134 ? 1.768 -15.422 8.617 1 89.19 134 THR B C 1
ATOM 2190 O O . THR B 1 134 ? 2.328 -14.453 9.141 1 89.19 134 THR B O 1
ATOM 2193 N N . GLU B 1 135 ? 1.724 -16.609 9.172 1 90.25 135 GLU B N 1
ATOM 2194 C CA . GLU B 1 135 ? 2.273 -16.844 10.508 1 90.25 135 GLU B CA 1
ATOM 2195 C C . GLU B 1 135 ? 3.793 -16.719 10.508 1 90.25 135 GLU B C 1
ATOM 2197 O O . GLU B 1 135 ? 4.371 -16.188 11.461 1 90.25 135 GLU B O 1
ATOM 2202 N N . GLY B 1 136 ? 4.355 -17.25 9.508 1 90.44 136 GLY B N 1
ATOM 2203 C CA . GLY B 1 136 ? 5.805 -17.172 9.398 1 90.44 136 GLY B CA 1
ATOM 2204 C C . GLY B 1 136 ? 6.305 -15.734 9.281 1 90.44 136 GLY B C 1
ATOM 2205 O O . GLY B 1 136 ? 7.312 -15.383 9.898 1 90.44 136 GLY B O 1
ATOM 2206 N N . ILE B 1 137 ? 5.656 -14.961 8.531 1 91.25 137 ILE B N 1
ATOM 2207 C CA . ILE B 1 137 ? 5.992 -13.555 8.359 1 91.25 137 ILE B CA 1
ATOM 2208 C C . ILE B 1 137 ? 5.898 -12.828 9.703 1 91.25 137 ILE B C 1
ATOM 2210 O O . ILE B 1 137 ? 6.805 -12.086 10.078 1 91.25 137 ILE B O 1
ATOM 2214 N N . GLU B 1 138 ? 4.785 -13.086 10.352 1 88.56 138 GLU B N 1
ATOM 2215 C CA . GLU B 1 138 ? 4.562 -12.438 11.641 1 88.56 138 GLU B CA 1
ATOM 2216 C C . GLU B 1 138 ? 5.66 -12.805 12.641 1 88.56 138 GLU B C 1
ATOM 2218 O O . GLU B 1 138 ? 6.16 -11.945 13.367 1 88.56 138 GLU B O 1
ATOM 2223 N N . LYS B 1 139 ? 5.977 -14.062 12.688 1 89.25 139 LYS B N 1
ATOM 2224 C CA . LYS B 1 139 ? 7.012 -14.539 13.602 1 89.25 139 LYS B CA 1
ATOM 2225 C C . LYS B 1 139 ? 8.359 -13.898 13.289 1 89.25 139 LYS B C 1
ATOM 2227 O O . LYS B 1 139 ? 9.062 -13.438 14.188 1 89.25 139 LYS B O 1
ATOM 2232 N N . ARG B 1 140 ? 8.719 -13.82 12.156 1 89 140 ARG B N 1
ATOM 2233 C CA . ARG B 1 140 ? 10 -13.258 11.742 1 89 140 ARG B CA 1
ATOM 2234 C C . ARG B 1 140 ? 10.07 -11.766 12.047 1 89 140 ARG B C 1
ATOM 2236 O O . ARG B 1 140 ? 11.109 -11.258 12.469 1 89 140 ARG B O 1
ATOM 2243 N N . ASN B 1 141 ? 8.969 -11.109 11.75 1 86.5 141 ASN B N 1
ATOM 2244 C CA . ASN B 1 141 ? 8.914 -9.68 12.008 1 86.5 141 ASN B CA 1
ATOM 2245 C C . ASN B 1 141 ? 9.102 -9.367 13.492 1 86.5 141 ASN B C 1
ATOM 2247 O O . ASN B 1 141 ? 9.648 -8.328 13.852 1 86.5 141 ASN B O 1
ATOM 2251 N N . GLN B 1 142 ? 8.688 -10.273 14.305 1 81.5 142 GLN B N 1
ATOM 2252 C CA . GLN B 1 142 ? 8.844 -10.109 15.75 1 81.5 142 GLN B CA 1
ATOM 2253 C C . GLN B 1 142 ? 10.289 -10.359 16.188 1 81.5 142 GLN B C 1
ATOM 2255 O O . GLN B 1 142 ? 10.773 -9.742 17.125 1 81.5 142 GLN B O 1
ATOM 2260 N N . GLU B 1 143 ? 10.961 -11.195 15.477 1 82.38 143 GLU B N 1
ATOM 2261 C CA . GLU B 1 143 ? 12.336 -11.57 15.82 1 82.38 143 GLU B CA 1
ATOM 2262 C C . GLU B 1 143 ? 13.328 -10.516 15.328 1 82.38 143 GLU B C 1
ATOM 2264 O O . GLU B 1 143 ? 14.43 -10.406 15.867 1 82.38 143 GLU B O 1
ATOM 2269 N N . GLN B 1 144 ? 13.086 -9.867 14.32 1 72.88 144 GLN B N 1
ATOM 2270 C CA . GLN B 1 144 ? 14 -8.906 13.711 1 72.88 144 GLN B CA 1
ATOM 2271 C C . GLN B 1 144 ? 13.875 -7.531 14.367 1 72.88 144 GLN B C 1
ATOM 2273 O O . GLN B 1 144 ? 14.602 -6.602 14.016 1 72.88 144 GLN B O 1
ATOM 2278 N N . LYS B 1 145 ? 13.039 -7.305 15.172 1 60.97 145 LYS B N 1
ATOM 2279 C CA . LYS B 1 145 ? 12.945 -6.082 15.961 1 60.97 145 LYS B CA 1
ATOM 2280 C C . LYS B 1 145 ? 13.875 -6.133 17.172 1 60.97 145 LYS B C 1
ATOM 2282 O O . LYS B 1 145 ? 14.055 -7.191 17.781 1 60.97 145 LYS B O 1
#

pLDDT: mean 92.18, std 7.49, range [60.97, 98.88]

Sequence (290 aa):
MPRYMLLIKASAEAEDPNAAKPETIEEMTTFSEQLHAAGVLLAVDGLSPTSDGYRVTYSKDGPAQVIKGPFDVEKEDHVCGWWILKTKDGEEAVSWAKKIPFKEGEVVVRRIAGFEDFGDAVTEDVREREKKLTEGIEKRNQEQKMPRYMLLIKASAEAEDPNAAKPETIEEMTTFSEQLHAAGVLLAVDGLSPTSDGYRVTYSKDGPAQVIKGPFDVEKEDHVCGWWILKTKDGEEAVSWAKKIPFKEGEVVVRRIAGFEDFGDAVTEDVREREKKLTEGIEKRNQEQK

Organism: NCBI:txid1208366

Foldseek 3Di:
DFKKKKFFWDDPLLQDPVSDDPVLVVLQVVLLVVLVVVVWWDDKDFAHAQQQPKDWDDDPPDDIDIDGDDDDSVVDGDTGIITMTHDPDQVVVVVSVVVRPDPDGDIDMDTDDDPVNCPPVQDPVNVVVVVVVVVVVVVVVVVVD/DFKKKKFFWDDPLLQDPVNDDPVLVVLQVVLLVVLVVVVWWDDKDFAHAQQQPKDWDDDPPDDIDIDGDDDDSVVDGDTGIITMTHDPDQVVVVVSVVVRPDPDGDIDMDTDDDPVVCPPVQDPVNVVVVVVVVVVVVVVVVVVD

Solvent-accessible surface area (backbone atoms only — not comparable to full-atom values): 15514 Å² total; per-residue (Å²): 114,54,39,33,37,40,36,30,53,35,40,74,60,69,52,33,80,80,56,60,42,46,67,57,52,48,52,53,51,52,49,52,49,50,37,45,74,73,68,29,45,69,48,73,54,40,40,49,37,47,60,68,17,36,39,38,38,35,42,78,87,49,76,62,44,76,47,68,39,61,67,59,43,89,83,38,62,41,68,38,32,38,40,30,33,46,31,86,46,67,65,54,49,47,58,56,56,63,64,51,92,56,56,56,55,43,36,38,38,37,37,46,50,53,79,75,69,49,52,84,41,51,47,70,67,54,49,52,49,51,51,50,47,55,52,49,36,54,51,48,57,62,66,73,102,113,53,39,33,37,39,37,30,51,35,40,74,60,68,52,34,82,80,56,61,42,47,68,58,53,49,53,52,51,52,49,51,49,51,38,44,73,71,69,27,45,69,46,70,54,39,39,49,38,46,59,69,16,36,40,39,37,35,41,78,85,49,76,61,44,77,46,67,39,62,67,59,41,87,84,39,60,40,68,35,32,37,40,29,32,46,31,86,44,68,67,54,49,47,57,53,57,64,64,51,94,55,56,54,54,45,36,39,37,36,38,45,50,52,80,75,69,49,51,84,39,52,46,71,67,54,49,51,50,50,51,51,48,55,52,50,36,53,53,48,58,61,65,74,101

Secondary structure (DSSP, 8-state):
--EEEEEEEP-HHHH-TTT--HHHHHHHHHHHHHHHHTT-EEEEEEB--GGG-EEEEEETTEEEEEEE----TTTS--EEEEEEEE-SSHHHHHHHHTTS--SSEEEEEEEBP-GGGGGGGS-HHHHHHHHHHHHHHHHHHHH--/--EEEEEEEP-HHHH-TTT--HHHHHHHHHHHHHHHHTT-EEEEEEB--GGG-EEEEEETTEEEEEEE----TTTS--EEEEEEEE-SSHHHHHHHHTTS--SSEEEEEEEBP-GGGGGGGS-HHHHHHHHHHHHHHHHHHHH--

Nearest PDB structures (foldseek):
  1s7i-assembly1_A-2  TM=8.073E-01  e=4.106E-07  Pseudomonas aeruginosa
  1cqn-assembly2_B  TM=6.012E-01  e=5.378E-03  Thermus thermophilus
  4wq1-assembly1_88  TM=4.078E-01  e=2.447E-01  Thermus thermophilus HB8
  5v93-assembly1_M  TM=4.348E-01  e=3.819E-01  Mycobacterium tuberculosis
  1s7i-assembly1_A-2  TM=8.076E-01  e=4.670E-07  Pseudomonas aeruginosa